Protein AF-A0A5E4KPT5-F1 (afdb_monomer_lite)

Secondary structure (DSSP, 8-state):
-------TT-HHHHHHHHHHHHHHHHTT-SEEE--STTHHHHHHHHHH--TT-HHHHHHHHHHHHHHHHHHHHSTT-EEEEEGGGG-SSSPPP--SEEEE---HHHHHHT---HHHHHHHHHHHTTT-TT--EEEE----SSSSSHHHHHHHSS-HHHHHHHHHHHHHHHHHTT-EEE---EEEE--TT-SS-BTTTBSEEETTSTTT--HHHHHHHHHHHHT--

pLDDT: mean 92.08, std 9.19, range [48.72, 98.5]

Radius of gyration: 19.0 Å; chains: 1; bounding box: 53×40×45 Å

Foldseek 3Di:
DDDDDDQLLDPVVLVVVLVVLLVVVVVPQLEDEDEPQLVQLVVVCVVPVDCPDPSSVSSVVSSLVSLVSSCVSDPRRAYEYALVSLPRPDDDRPHQAYEDEAALVCLLVLHGPVVVVVVSLCSSCVPPVPHAYEYEFAADQALNGSLSSLQQVDFLVSNLSSVVSVLVSCVVVVYHYDYCAKFGQNHPPGCRAFCRDHRMDHCVGPSHVNVVSVVVSVCVVVVPD

Sequence (225 aa):
MKAYFPDITNESFQAFLLALAEKQIDSGADGIWVDGLFSQAANVYAMTNDLNNSAVNASYSAASKLIDNIHNYQQGVYVGTWSIGTRIPYSLPDFDFVTMSPSETEVLNQTFDEAAWDTAISQARRNRDDMPIIAFIDWADTIETPLGAFSQNMSKENQSKFLMTADAFFQEKGVIFSYPMHGGYLGANASILSFGAYPYYDALAPESDTYGTIRQLSVDKAGYK

Structure (mmCIF, N/CA/C/O backbone):
data_AF-A0A5E4KPT5-F1
#
_entry.id   AF-A0A5E4KPT5-F1
#
loop_
_atom_site.group_PDB
_atom_site.id
_atom_site.type_symbol
_atom_site.label_atom_id
_atom_site.label_alt_id
_atom_site.label_comp_id
_atom_site.label_asym_id
_atom_site.label_entity_id
_atom_site.label_seq_id
_atom_site.pdbx_PDB_ins_code
_atom_site.Cartn_x
_atom_site.Cartn_y
_atom_site.Cartn_z
_atom_site.occupancy
_atom_site.B_iso_or_equiv
_atom_site.auth_seq_id
_atom_site.auth_comp_id
_atom_site.auth_asym_id
_atom_site.auth_atom_id
_atom_site.pdbx_PDB_model_num
ATOM 1 N N . MET A 1 1 ? 20.246 3.884 11.758 1.00 50.75 1 MET A N 1
ATOM 2 C CA . MET A 1 1 ? 20.228 2.544 11.131 1.00 50.75 1 MET A CA 1
ATOM 3 C C . MET A 1 1 ? 20.886 2.663 9.761 1.00 50.75 1 MET A C 1
ATOM 5 O O . MET A 1 1 ? 20.688 3.691 9.127 1.00 50.75 1 MET A O 1
ATOM 9 N N . LYS A 1 2 ? 21.718 1.706 9.330 1.00 63.03 2 LYS A N 1
ATOM 10 C CA . LYS A 1 2 ? 22.209 1.657 7.942 1.00 63.03 2 LYS A CA 1
ATOM 11 C C . LYS A 1 2 ? 21.328 0.660 7.198 1.00 63.03 2 LYS A C 1
ATOM 13 O O . LYS A 1 2 ? 21.332 -0.508 7.568 1.00 63.03 2 LYS A O 1
ATOM 18 N N . ALA A 1 3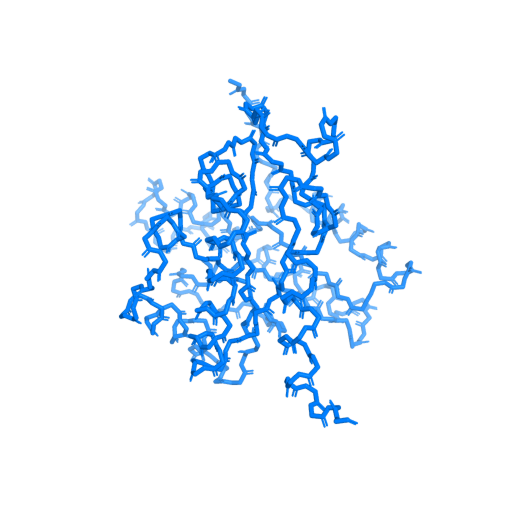 ? 20.564 1.129 6.220 1.00 62.91 3 ALA A N 1
ATOM 19 C CA . ALA A 1 3 ? 19.812 0.271 5.316 1.00 62.91 3 ALA A CA 1
ATOM 20 C C . ALA A 1 3 ? 20.612 0.104 4.019 1.00 62.91 3 ALA A C 1
ATOM 22 O O . ALA A 1 3 ? 21.243 1.053 3.552 1.00 62.91 3 ALA A O 1
ATOM 23 N N . TYR A 1 4 ? 20.608 -1.104 3.467 1.00 75.12 4 TYR A N 1
ATOM 24 C CA . TYR A 1 4 ? 21.179 -1.392 2.157 1.00 75.12 4 TYR A CA 1
ATOM 25 C C . TYR A 1 4 ? 20.027 -1.534 1.182 1.00 75.12 4 TYR A C 1
ATOM 27 O O . TYR A 1 4 ? 19.129 -2.339 1.425 1.00 75.12 4 TYR A O 1
ATOM 35 N N . PHE A 1 5 ? 20.051 -0.754 0.105 1.00 78.75 5 PHE A N 1
ATOM 36 C CA . PHE A 1 5 ? 19.050 -0.863 -0.939 1.00 78.75 5 PHE A CA 1
ATOM 37 C C . PHE A 1 5 ? 19.642 -1.675 -2.098 1.00 78.75 5 PHE A C 1
ATOM 39 O O . PHE A 1 5 ? 20.594 -1.204 -2.723 1.00 78.75 5 PHE A O 1
ATOM 46 N N . PRO A 1 6 ? 19.201 -2.930 -2.303 1.00 86.38 6 PRO A N 1
ATOM 47 C CA . PRO A 1 6 ? 19.812 -3.829 -3.277 1.00 86.38 6 PRO A CA 1
ATOM 48 C C . PRO A 1 6 ? 19.623 -3.298 -4.697 1.00 86.38 6 PRO A C 1
ATOM 50 O O . PRO A 1 6 ? 18.533 -2.873 -5.055 1.00 86.38 6 PRO A O 1
ATOM 53 N N . ASP A 1 7 ? 20.683 -3.332 -5.500 1.00 90.62 7 ASP A N 1
ATOM 54 C CA . ASP A 1 7 ? 20.707 -2.783 -6.857 1.00 90.62 7 ASP A CA 1
ATOM 55 C C . ASP A 1 7 ? 19.788 -3.577 -7.798 1.00 90.62 7 ASP A C 1
ATOM 57 O O . ASP A 1 7 ? 20.064 -4.738 -8.109 1.00 90.62 7 ASP A O 1
ATOM 61 N N . ILE A 1 8 ? 18.707 -2.951 -8.275 1.00 92.69 8 ILE A N 1
ATOM 62 C CA . ILE A 1 8 ? 17.756 -3.598 -9.190 1.00 92.69 8 ILE A CA 1
ATOM 63 C C . ILE A 1 8 ? 18.389 -3.944 -10.541 1.00 92.69 8 ILE A C 1
ATOM 65 O O . ILE A 1 8 ? 17.905 -4.833 -11.232 1.00 92.69 8 ILE A O 1
ATOM 69 N N . THR A 1 9 ? 19.497 -3.307 -10.924 1.00 94.38 9 THR A N 1
ATOM 70 C CA . THR A 1 9 ? 20.211 -3.626 -12.168 1.00 94.38 9 THR A CA 1
ATOM 71 C C . THR A 1 9 ? 21.044 -4.908 -12.062 1.00 94.38 9 THR A C 1
ATOM 73 O O . THR A 1 9 ? 21.465 -5.453 -13.082 1.00 94.38 9 THR A O 1
ATOM 76 N N . ASN A 1 10 ? 21.231 -5.448 -10.852 1.00 95.75 10 ASN A N 1
ATOM 77 C CA . ASN A 1 10 ? 21.917 -6.713 -10.635 1.00 95.75 10 ASN A CA 1
ATOM 78 C C . ASN A 1 10 ? 21.037 -7.910 -11.040 1.00 95.75 10 ASN A C 1
ATOM 80 O O . ASN A 1 10 ? 19.988 -8.159 -10.446 1.00 95.75 10 ASN A O 1
ATOM 84 N N . GLU A 1 11 ? 21.495 -8.700 -12.012 1.00 95.69 11 GLU A N 1
ATOM 85 C CA . GLU A 1 11 ? 20.727 -9.834 -12.545 1.00 95.69 11 GLU A CA 1
ATOM 86 C C . GLU A 1 11 ? 20.451 -10.932 -11.508 1.00 95.69 11 GLU A C 1
ATOM 88 O O . GLU A 1 11 ? 19.368 -11.513 -11.512 1.00 95.69 11 GLU A O 1
ATOM 93 N N . SER A 1 12 ? 21.378 -11.194 -10.580 1.00 96.19 12 SER A N 1
ATOM 94 C CA . SER A 1 12 ? 21.158 -12.180 -9.513 1.00 96.19 12 SER A CA 1
ATOM 95 C C . SER A 1 12 ? 20.065 -11.728 -8.547 1.00 96.19 12 SER A C 1
ATOM 97 O O . SER A 1 12 ? 19.290 -12.552 -8.064 1.00 96.19 12 SER A O 1
ATOM 99 N N . PHE A 1 13 ? 19.979 -10.424 -8.276 1.00 94.56 13 PHE A N 1
ATOM 100 C CA . PHE A 1 13 ? 18.907 -9.871 -7.455 1.00 94.56 13 PHE A CA 1
ATOM 101 C C . PHE A 1 13 ? 17.558 -9.895 -8.189 1.00 94.56 13 PHE A C 1
ATOM 103 O O . PHE A 1 13 ? 16.563 -10.303 -7.595 1.00 94.56 13 PHE A O 1
ATOM 110 N N . GLN A 1 14 ? 17.526 -9.566 -9.487 1.00 95.31 14 GLN A N 1
ATOM 111 C CA . GLN A 1 14 ? 16.321 -9.724 -10.315 1.00 95.31 14 GLN A CA 1
ATOM 112 C C . GLN A 1 14 ? 15.828 -11.177 -10.323 1.00 95.31 14 GLN A C 1
ATOM 114 O O . GLN A 1 14 ? 14.643 -11.420 -10.116 1.00 95.31 14 GLN A O 1
ATOM 119 N N . ALA A 1 15 ? 16.733 -12.143 -10.514 1.00 96.75 15 ALA A N 1
ATOM 120 C CA . ALA A 1 15 ? 16.399 -13.566 -10.503 1.00 96.75 15 ALA A CA 1
ATOM 121 C C . ALA A 1 15 ? 15.865 -14.022 -9.138 1.00 96.75 15 ALA A C 1
ATOM 123 O O . ALA A 1 15 ? 14.928 -14.813 -9.075 1.00 96.75 15 ALA A O 1
ATOM 124 N N . PHE A 1 16 ? 16.423 -13.499 -8.044 1.00 96.0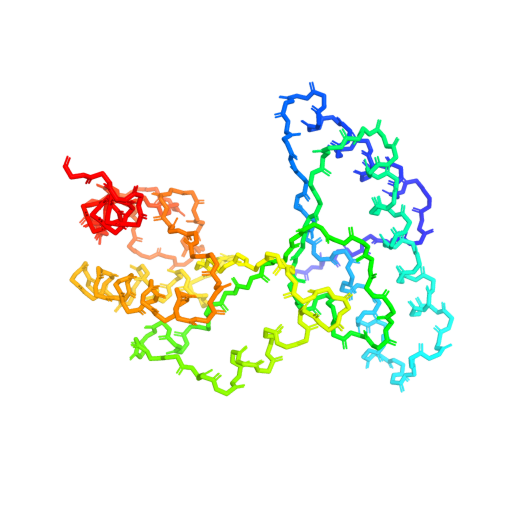6 16 PHE A N 1
ATOM 125 C CA . PHE A 1 16 ? 15.918 -13.766 -6.700 1.00 96.06 16 PHE A CA 1
ATOM 126 C C . PHE A 1 16 ? 14.494 -13.229 -6.499 1.00 96.06 16 PHE A C 1
ATOM 128 O O . PHE A 1 16 ? 13.635 -13.970 -6.027 1.00 96.06 16 PHE A O 1
ATOM 135 N N . LEU A 1 17 ? 14.224 -11.975 -6.880 1.00 95.44 17 LEU A N 1
ATOM 136 C CA . LEU A 1 17 ? 12.879 -11.399 -6.784 1.00 95.44 17 LEU A CA 1
ATOM 137 C C . LEU A 1 17 ? 11.869 -12.160 -7.647 1.00 95.44 17 LEU A C 1
ATOM 139 O O . LEU A 1 17 ? 10.763 -12.435 -7.184 1.00 95.44 17 LEU A O 1
ATOM 143 N N . LEU A 1 18 ? 12.261 -12.541 -8.867 1.00 97.00 18 LEU A N 1
ATOM 144 C CA . LEU A 1 18 ? 11.420 -13.343 -9.746 1.00 97.00 18 LEU A CA 1
ATOM 145 C C . LEU A 1 18 ? 11.099 -14.696 -9.102 1.00 97.00 18 LEU A C 1
ATOM 147 O O . LEU A 1 18 ? 9.929 -15.023 -8.969 1.00 97.00 18 LEU A O 1
ATOM 151 N N . ALA A 1 19 ? 12.094 -15.421 -8.587 1.00 98.12 19 ALA A N 1
ATOM 152 C CA . ALA A 1 19 ? 11.871 -16.707 -7.924 1.00 98.12 19 ALA A CA 1
ATOM 153 C C . ALA A 1 19 ? 10.931 -16.606 -6.704 1.00 98.12 19 ALA A C 1
ATOM 155 O O . ALA A 1 19 ? 10.170 -17.532 -6.424 1.00 98.12 19 ALA A O 1
ATOM 156 N N . LEU A 1 20 ? 10.951 -15.485 -5.970 1.00 97.12 20 LEU A N 1
ATOM 157 C CA . LEU A 1 20 ? 9.987 -15.233 -4.892 1.00 97.12 20 LEU A CA 1
ATOM 158 C C . LEU A 1 20 ? 8.565 -15.012 -5.420 1.00 97.12 20 LEU A C 1
ATOM 160 O O . LEU A 1 20 ? 7.612 -15.479 -4.796 1.00 97.12 20 LEU A O 1
ATOM 164 N N . ALA A 1 21 ? 8.407 -14.293 -6.532 1.00 97.31 21 ALA A N 1
ATOM 165 C CA . ALA A 1 21 ? 7.111 -14.102 -7.177 1.00 97.31 21 ALA A CA 1
ATOM 166 C C . ALA A 1 21 ? 6.575 -15.430 -7.735 1.00 97.31 21 ALA A C 1
ATOM 168 O O . ALA A 1 21 ? 5.465 -15.826 -7.391 1.00 97.31 21 ALA A O 1
ATOM 169 N N . GLU A 1 22 ? 7.398 -16.170 -8.482 1.00 97.94 22 GLU A N 1
ATOM 170 C CA . GLU A 1 22 ? 7.094 -17.512 -8.995 1.00 97.94 22 GLU A CA 1
ATOM 171 C C . GLU A 1 22 ? 6.645 -18.440 -7.866 1.00 97.94 22 GLU A C 1
ATOM 173 O O . GLU A 1 22 ? 5.597 -19.075 -7.954 1.00 97.94 22 GLU A O 1
ATOM 178 N N . LYS A 1 23 ? 7.369 -18.450 -6.738 1.00 98.31 23 LYS A N 1
ATOM 179 C CA . LYS A 1 23 ? 7.007 -19.309 -5.609 1.00 98.31 23 LYS A CA 1
ATOM 180 C C . LYS A 1 23 ? 5.654 -18.949 -4.989 1.00 98.31 23 LYS A C 1
ATOM 182 O O . LYS A 1 23 ? 4.951 -19.846 -4.514 1.00 98.31 23 LYS A O 1
ATOM 187 N N . GLN A 1 24 ? 5.297 -17.667 -4.949 1.00 98.06 24 GLN A N 1
ATOM 188 C CA . GLN A 1 24 ? 3.988 -17.218 -4.468 1.00 98.06 24 GLN A CA 1
ATOM 189 C C . GLN A 1 24 ? 2.879 -17.646 -5.436 1.00 98.06 24 GLN A C 1
ATOM 191 O O . GLN A 1 24 ? 1.871 -18.188 -4.984 1.00 98.06 24 GLN A O 1
ATOM 196 N N . ILE A 1 25 ? 3.106 -17.502 -6.744 1.00 97.81 25 ILE A N 1
ATOM 197 C CA . ILE A 1 25 ? 2.190 -17.947 -7.808 1.00 97.81 25 ILE A CA 1
ATOM 198 C C . ILE A 1 25 ? 1.969 -19.462 -7.727 1.00 97.81 25 ILE A C 1
ATOM 200 O O . ILE A 1 25 ? 0.831 -19.912 -7.617 1.00 97.81 25 ILE A O 1
ATOM 204 N N . ASP A 1 26 ? 3.045 -20.248 -7.646 1.00 98.00 26 ASP A N 1
ATOM 205 C CA . ASP A 1 26 ? 3.006 -21.707 -7.455 1.00 98.00 26 ASP A CA 1
ATOM 206 C C . ASP A 1 26 ? 2.245 -22.130 -6.191 1.00 98.00 26 ASP A C 1
ATOM 208 O O . ASP A 1 26 ? 1.754 -23.256 -6.084 1.00 98.00 26 ASP A O 1
ATOM 212 N N . SER A 1 27 ? 2.184 -21.242 -5.197 1.00 97.88 27 SER A N 1
ATOM 213 C CA . SER A 1 27 ? 1.473 -21.470 -3.938 1.00 97.88 27 SER A CA 1
ATOM 214 C C . SER A 1 27 ? 0.017 -20.989 -3.978 1.00 97.88 27 SER A C 1
ATOM 216 O O . SER A 1 27 ? -0.665 -21.066 -2.957 1.00 97.88 27 SER A O 1
ATOM 218 N N . GLY A 1 28 ? -0.470 -20.537 -5.137 1.00 96.75 28 GLY A N 1
ATOM 219 C CA . GLY A 1 28 ? -1.858 -20.138 -5.365 1.00 96.75 28 GLY A CA 1
ATOM 220 C C . GLY A 1 28 ? -2.123 -18.635 -5.277 1.00 96.75 28 GLY A C 1
ATOM 221 O O . GLY A 1 28 ? -3.274 -18.254 -5.097 1.00 96.75 28 GLY A O 1
ATOM 222 N N . ALA A 1 29 ? -1.100 -17.779 -5.359 1.00 97.00 29 ALA A N 1
ATOM 223 C CA . ALA A 1 29 ? -1.323 -16.338 -5.446 1.00 97.00 29 ALA A CA 1
ATOM 224 C C . ALA A 1 29 ? -1.868 -15.951 -6.833 1.00 97.00 29 ALA A C 1
ATOM 226 O O . ALA A 1 29 ? -1.209 -16.174 -7.846 1.00 97.00 29 ALA A O 1
ATOM 227 N N . ASP A 1 30 ? -3.037 -15.308 -6.864 1.00 96.38 30 ASP A N 1
ATOM 228 C CA . ASP A 1 30 ? -3.626 -14.747 -8.091 1.00 96.38 30 ASP A CA 1
ATOM 229 C C . ASP A 1 30 ? -2.987 -13.413 -8.501 1.00 96.38 30 ASP A C 1
ATOM 231 O O . ASP A 1 30 ? -3.180 -12.929 -9.616 1.00 96.38 30 ASP A O 1
ATOM 235 N N . GLY A 1 31 ? -2.223 -12.795 -7.600 1.00 95.94 31 GLY A N 1
ATOM 236 C CA . GLY A 1 31 ? -1.523 -11.561 -7.896 1.00 95.94 31 GLY A CA 1
ATOM 237 C C . GLY A 1 31 ? -0.302 -11.322 -7.026 1.00 95.94 31 GLY A C 1
ATOM 238 O O . GLY A 1 31 ? -0.191 -11.825 -5.908 1.00 95.94 31 GLY A O 1
ATOM 239 N N . ILE A 1 32 ? 0.615 -10.527 -7.565 1.00 97.00 32 ILE A N 1
ATOM 240 C CA . ILE A 1 32 ? 1.867 -10.120 -6.944 1.00 97.00 32 ILE A CA 1
ATOM 241 C C . ILE A 1 32 ? 1.846 -8.605 -6.775 1.00 97.00 32 ILE A C 1
ATOM 243 O O . ILE A 1 32 ? 1.777 -7.847 -7.742 1.00 97.00 32 ILE A O 1
ATOM 247 N N . TRP A 1 33 ? 1.927 -8.154 -5.529 1.00 94.38 33 TRP A N 1
ATOM 248 C CA . TRP A 1 33 ? 2.090 -6.741 -5.217 1.00 94.38 33 TRP A CA 1
ATOM 249 C C . TRP A 1 33 ? 3.559 -6.453 -4.916 1.00 94.38 33 TRP A C 1
ATOM 251 O O . TRP A 1 33 ? 4.146 -7.065 -4.022 1.00 94.38 33 TRP A O 1
ATOM 261 N N . VAL A 1 34 ? 4.167 -5.550 -5.685 1.00 9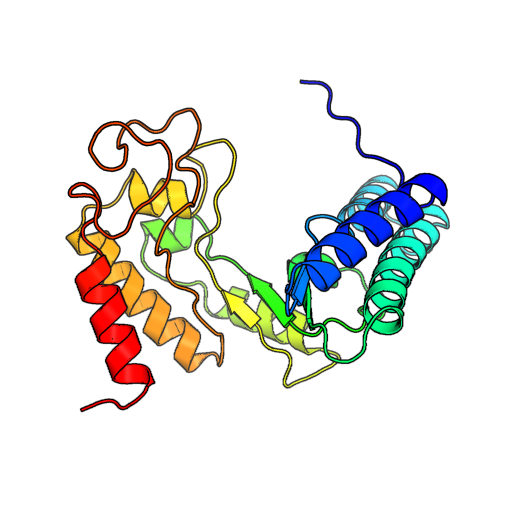1.25 34 VAL A N 1
ATOM 262 C CA . VAL A 1 34 ? 5.595 -5.244 -5.585 1.00 91.25 34 VAL A CA 1
ATOM 263 C C . VAL A 1 34 ? 5.797 -3.873 -4.956 1.00 91.25 34 VAL A C 1
ATOM 265 O O . VAL A 1 34 ? 5.489 -2.841 -5.559 1.00 91.25 34 VAL A O 1
ATOM 268 N N . ASP A 1 35 ? 6.371 -3.865 -3.757 1.00 88.38 35 ASP A N 1
ATOM 269 C CA . ASP A 1 35 ? 6.720 -2.638 -3.049 1.00 88.38 35 ASP A CA 1
ATOM 270 C C . ASP A 1 35 ? 8.051 -2.050 -3.529 1.00 88.38 35 ASP A C 1
ATOM 272 O O . ASP A 1 35 ? 9.006 -2.772 -3.819 1.00 88.38 35 ASP A O 1
ATOM 276 N N . GLY A 1 36 ? 8.130 -0.721 -3.574 1.00 85.06 36 GLY A N 1
ATOM 277 C CA . GLY A 1 36 ? 9.386 0.021 -3.681 1.00 85.06 36 GLY A CA 1
ATOM 278 C C . GLY A 1 36 ? 10.236 -0.211 -4.936 1.00 85.06 36 GLY A C 1
ATOM 279 O O . GLY A 1 36 ? 11.276 0.438 -5.059 1.00 85.06 36 GLY A O 1
ATOM 280 N N . LEU A 1 37 ? 9.832 -1.062 -5.885 1.00 85.00 37 LEU A N 1
ATOM 281 C CA . LEU A 1 37 ? 10.671 -1.481 -7.018 1.00 85.00 37 LEU A CA 1
ATOM 282 C C . LEU A 1 37 ? 11.183 -0.294 -7.850 1.00 85.00 37 LEU A C 1
ATOM 284 O O . LEU A 1 37 ? 12.354 -0.228 -8.219 1.00 85.00 37 LEU A O 1
ATOM 288 N N . PHE A 1 38 ? 10.316 0.694 -8.071 1.00 86.31 38 PHE A N 1
ATOM 289 C CA . PHE A 1 38 ? 10.611 1.894 -8.860 1.00 86.31 38 PHE A CA 1
ATOM 290 C C . PHE A 1 38 ? 11.267 3.018 -8.051 1.00 86.31 38 PHE A C 1
ATOM 292 O O . PHE A 1 38 ? 11.722 4.010 -8.626 1.00 86.31 38 PHE A O 1
ATOM 299 N N . SER A 1 39 ? 11.376 2.872 -6.727 1.00 84.94 39 SER A N 1
ATOM 300 C CA . SER A 1 39 ? 11.976 3.909 -5.881 1.00 84.94 39 SER A CA 1
ATOM 301 C C . SER A 1 39 ? 13.471 4.099 -6.159 1.00 84.94 39 SER A C 1
ATOM 303 O O . SER A 1 39 ? 13.980 5.197 -5.964 1.00 84.94 39 SER A O 1
ATOM 305 N N . GLN A 1 40 ? 14.177 3.095 -6.699 1.00 87.00 40 GLN A N 1
ATOM 306 C CA . GLN A 1 40 ? 15.576 3.253 -7.124 1.00 87.00 40 GLN A CA 1
ATOM 307 C C . GLN A 1 40 ? 15.716 4.280 -8.243 1.00 87.00 40 GLN A C 1
ATOM 309 O O . GLN A 1 40 ? 16.503 5.214 -8.116 1.00 87.00 40 GLN A O 1
ATOM 314 N N . ALA A 1 41 ? 14.904 4.165 -9.297 1.00 88.19 41 ALA A N 1
ATOM 315 C CA . ALA A 1 41 ? 14.903 5.134 -10.389 1.00 88.19 41 ALA A CA 1
ATOM 316 C C . ALA A 1 41 ? 14.553 6.544 -9.882 1.00 88.19 41 ALA A C 1
ATOM 318 O O . ALA A 1 41 ? 15.216 7.512 -10.254 1.00 88.19 41 ALA A O 1
ATOM 319 N N . ALA A 1 42 ? 13.570 6.653 -8.979 1.00 85.25 42 ALA A N 1
ATOM 320 C CA . ALA A 1 42 ? 13.186 7.924 -8.366 1.00 85.25 42 ALA A CA 1
ATOM 321 C C . ALA A 1 42 ? 14.315 8.532 -7.515 1.00 85.25 42 ALA A C 1
ATOM 323 O O . ALA A 1 42 ? 14.604 9.721 -7.635 1.00 85.25 42 ALA A O 1
ATOM 324 N N . ASN A 1 43 ? 14.987 7.722 -6.695 1.00 86.25 43 ASN A N 1
ATOM 325 C CA . ASN A 1 43 ? 16.088 8.161 -5.841 1.00 86.25 43 ASN A CA 1
ATOM 326 C C . ASN A 1 43 ? 17.292 8.616 -6.668 1.00 86.25 43 ASN A C 1
ATOM 328 O O . ASN A 1 43 ? 17.864 9.666 -6.385 1.00 86.25 43 ASN A O 1
ATOM 332 N N . VAL A 1 44 ? 17.667 7.862 -7.707 1.00 87.94 44 VAL A N 1
ATOM 333 C CA . VAL A 1 44 ? 18.749 8.264 -8.617 1.00 87.94 44 VAL A CA 1
ATOM 334 C C . VAL A 1 44 ? 18.385 9.572 -9.316 1.00 87.94 44 VAL A C 1
ATOM 336 O O . VAL A 1 44 ? 19.206 10.483 -9.338 1.00 87.94 44 VAL A O 1
ATOM 339 N N . TYR A 1 45 ? 17.149 9.712 -9.807 1.00 88.19 45 TYR A N 1
ATOM 340 C CA . TYR A 1 45 ? 16.686 10.960 -10.412 1.00 88.19 45 TYR A CA 1
ATOM 341 C C . TYR A 1 45 ? 16.765 12.137 -9.433 1.00 88.19 45 TYR A C 1
ATOM 343 O O . TYR A 1 45 ? 17.264 13.197 -9.797 1.00 88.19 45 TYR A O 1
ATOM 351 N N . ALA A 1 46 ? 16.345 11.958 -8.180 1.00 86.88 46 ALA A N 1
ATOM 352 C CA . ALA A 1 46 ? 16.439 13.004 -7.164 1.00 86.88 46 ALA A CA 1
ATOM 353 C C . ALA A 1 46 ? 17.893 13.440 -6.892 1.00 86.88 46 ALA A C 1
ATOM 355 O O . ALA A 1 46 ? 18.136 14.603 -6.575 1.00 86.88 46 ALA A O 1
ATOM 356 N N . MET A 1 47 ? 18.863 12.531 -7.038 1.00 89.50 47 MET A N 1
ATOM 357 C CA . MET A 1 47 ? 20.290 12.837 -6.884 1.00 89.50 47 MET A CA 1
ATOM 358 C C . MET A 1 47 ? 20.893 13.526 -8.112 1.00 89.50 47 MET A C 1
ATOM 360 O O . MET A 1 47 ? 21.762 14.383 -7.966 1.00 89.50 47 MET A O 1
ATOM 364 N N . THR A 1 48 ? 20.478 13.135 -9.318 1.00 90.94 48 THR A N 1
ATOM 365 C CA . THR A 1 48 ? 21.066 13.633 -10.572 1.00 90.94 48 THR A CA 1
ATOM 366 C C . THR A 1 48 ? 20.349 14.864 -11.113 1.00 90.94 48 THR A C 1
ATOM 368 O O . THR A 1 48 ? 20.945 15.629 -11.869 1.00 90.94 48 THR A O 1
ATOM 371 N N . ASN A 1 49 ? 19.074 15.039 -10.754 1.00 89.44 49 ASN A N 1
ATOM 372 C CA . ASN A 1 49 ? 18.121 15.956 -11.379 1.00 89.44 49 ASN A CA 1
ATOM 373 C C . ASN A 1 49 ? 18.102 15.845 -12.918 1.00 89.44 49 ASN A C 1
ATOM 375 O O . ASN A 1 49 ? 17.848 16.814 -13.631 1.00 89.44 49 ASN A O 1
ATOM 379 N N . ASP A 1 50 ? 18.404 14.652 -13.430 1.00 88.81 50 ASP A N 1
ATOM 380 C CA . ASP A 1 50 ? 18.461 14.350 -14.854 1.00 88.81 50 ASP A CA 1
ATOM 381 C C . ASP A 1 50 ? 17.734 13.036 -15.100 1.00 88.81 50 ASP A C 1
ATOM 383 O O . ASP A 1 50 ? 18.202 11.963 -14.710 1.00 88.81 50 ASP A O 1
ATOM 387 N N . LEU A 1 51 ? 16.575 13.138 -15.746 1.00 85.12 51 LEU A N 1
ATOM 388 C CA . LEU A 1 51 ? 15.789 11.979 -16.142 1.00 85.12 51 LEU A CA 1
ATOM 389 C C . LEU A 1 51 ? 16.579 11.117 -17.124 1.00 85.12 51 LEU A C 1
ATOM 391 O O . LEU A 1 51 ? 16.628 9.909 -16.950 1.00 85.12 51 LEU A O 1
ATOM 395 N N . ASN A 1 52 ? 17.299 11.720 -18.072 1.00 87.38 52 ASN A N 1
ATOM 396 C CA . ASN A 1 52 ? 18.024 10.988 -19.111 1.00 87.38 52 ASN A CA 1
ATOM 397 C C . ASN A 1 52 ? 19.300 10.306 -18.603 1.00 87.38 52 ASN A C 1
ATOM 399 O O . ASN A 1 52 ? 20.014 9.668 -19.382 1.00 87.38 52 ASN A O 1
ATOM 403 N N . ASN A 1 53 ? 19.594 10.420 -17.308 1.00 90.69 53 ASN A N 1
ATOM 404 C CA . ASN A 1 53 ? 20.727 9.761 -16.698 1.00 90.69 53 ASN A CA 1
ATOM 405 C C . ASN A 1 53 ? 20.648 8.240 -16.916 1.00 90.69 53 ASN A C 1
ATOM 407 O O . ASN A 1 53 ? 19.620 7.598 -16.683 1.00 90.69 53 ASN A O 1
ATOM 411 N N . SER A 1 54 ? 21.763 7.643 -17.338 1.00 92.56 54 SER A N 1
ATOM 412 C CA . SER A 1 54 ? 21.827 6.215 -17.661 1.00 92.56 54 SER A CA 1
ATOM 413 C C . SER A 1 54 ? 21.437 5.313 -16.488 1.00 92.56 54 SER A C 1
ATOM 415 O O . SER A 1 54 ? 20.830 4.271 -16.718 1.00 92.56 54 SER A O 1
ATOM 417 N N . ALA A 1 55 ? 21.717 5.709 -15.243 1.00 91.88 55 ALA A N 1
ATOM 418 C CA . ALA A 1 55 ? 21.357 4.932 -14.061 1.00 91.88 55 ALA A CA 1
ATOM 419 C C . ALA A 1 55 ? 19.854 5.001 -13.741 1.00 91.88 55 ALA A C 1
ATOM 421 O O . ALA A 1 55 ? 19.285 4.001 -13.297 1.00 91.88 55 ALA A O 1
ATOM 422 N N . VAL A 1 56 ? 19.191 6.131 -14.021 1.00 89.75 56 VAL A N 1
ATOM 423 C CA . VAL A 1 56 ? 17.723 6.245 -13.924 1.00 89.75 56 VAL A CA 1
ATOM 424 C C . VAL A 1 56 ? 17.079 5.290 -14.927 1.00 89.75 56 VAL A C 1
ATOM 426 O O . VAL A 1 56 ? 16.264 4.450 -14.545 1.00 89.75 56 VAL A O 1
ATOM 429 N N . ASN A 1 57 ? 17.516 5.361 -16.189 1.00 89.50 57 ASN A N 1
ATOM 430 C CA . ASN A 1 57 ? 17.020 4.510 -17.270 1.00 89.50 57 ASN A CA 1
ATOM 431 C C . ASN A 1 57 ? 17.262 3.020 -17.004 1.00 89.50 57 ASN A C 1
ATOM 433 O O . ASN A 1 57 ? 16.355 2.207 -17.188 1.00 89.50 57 ASN A O 1
ATOM 437 N N . ALA A 1 58 ? 18.461 2.652 -16.546 1.00 92.44 58 ALA A N 1
ATOM 438 C CA . ALA A 1 58 ? 18.806 1.268 -16.233 1.00 92.44 58 ALA A CA 1
ATOM 439 C C . ALA A 1 58 ? 17.962 0.719 -15.075 1.00 92.44 58 ALA A C 1
ATOM 441 O O . ALA A 1 58 ? 17.415 -0.376 -15.192 1.00 92.44 58 ALA A O 1
ATOM 442 N N . SER A 1 59 ? 17.796 1.494 -13.996 1.00 91.50 59 SER A N 1
ATOM 443 C CA . SER A 1 59 ? 16.983 1.087 -12.841 1.00 91.50 59 SER A CA 1
ATOM 444 C C . SER A 1 59 ? 15.517 0.902 -13.227 1.00 91.50 59 SER A C 1
ATOM 446 O O . SER A 1 59 ? 14.897 -0.094 -12.864 1.00 91.50 59 SER A O 1
ATOM 448 N N . TYR A 1 60 ? 14.972 1.837 -14.010 1.00 90.00 60 TYR A N 1
ATOM 449 C CA . TYR A 1 60 ? 13.595 1.767 -14.487 1.00 90.00 60 TYR A CA 1
ATOM 450 C C . TYR A 1 60 ? 13.364 0.576 -15.424 1.00 90.00 60 TYR A C 1
ATOM 452 O O . TYR A 1 60 ? 12.384 -0.153 -15.280 1.00 90.00 60 TYR A O 1
ATOM 460 N N . SER A 1 61 ? 14.287 0.349 -16.363 1.00 90.81 61 SER A N 1
ATOM 461 C CA . SER A 1 61 ? 14.203 -0.762 -17.317 1.00 90.81 61 SER A CA 1
ATOM 462 C C . SER A 1 61 ? 14.313 -2.113 -16.614 1.00 90.81 61 SER A C 1
ATOM 464 O O . SER A 1 61 ? 13.575 -3.035 -16.941 1.00 90.81 61 SER A O 1
ATOM 466 N N . ALA A 1 62 ? 15.196 -2.229 -15.619 1.00 93.12 62 ALA A N 1
ATOM 467 C CA . ALA A 1 62 ? 15.340 -3.441 -14.820 1.00 93.12 62 ALA A CA 1
ATOM 468 C C . ALA A 1 62 ? 14.083 -3.738 -13.987 1.00 93.12 62 ALA A C 1
ATOM 470 O O . ALA A 1 62 ? 13.625 -4.879 -13.954 1.00 93.12 62 ALA A O 1
ATOM 471 N N . ALA A 1 63 ? 13.492 -2.710 -13.370 1.00 91.38 63 ALA A N 1
ATOM 472 C CA . ALA A 1 63 ? 12.224 -2.832 -12.661 1.00 91.38 63 ALA A CA 1
ATOM 473 C C . ALA A 1 63 ? 11.083 -3.255 -13.604 1.00 91.38 63 ALA A C 1
ATOM 475 O O . ALA A 1 63 ? 10.349 -4.186 -13.294 1.00 91.38 63 ALA A O 1
ATOM 476 N N . SER A 1 64 ? 10.979 -2.630 -14.780 1.00 91.50 64 SER A N 1
ATOM 477 C CA . SER A 1 64 ? 9.952 -2.955 -15.784 1.00 91.50 64 SER A CA 1
ATOM 478 C C . SER A 1 64 ? 10.098 -4.387 -16.306 1.00 91.50 64 SER A C 1
ATOM 480 O O . SER A 1 64 ? 9.129 -5.136 -16.319 1.00 91.50 64 SER A O 1
ATOM 482 N N . LYS A 1 65 ? 11.331 -4.815 -16.612 1.00 93.69 65 LYS A N 1
ATOM 483 C CA . LYS A 1 65 ? 11.641 -6.190 -17.029 1.00 93.69 65 LYS A CA 1
ATOM 484 C C . LYS A 1 65 ? 11.198 -7.228 -15.994 1.00 93.69 65 LYS A C 1
ATOM 486 O O . LYS A 1 65 ? 10.797 -8.325 -16.370 1.00 93.69 65 LYS A O 1
ATOM 491 N N . LEU A 1 66 ? 11.290 -6.921 -14.696 1.00 93.88 66 LEU A N 1
ATOM 492 C CA . LEU A 1 66 ? 10.805 -7.830 -13.656 1.00 93.88 66 LEU A CA 1
ATOM 493 C C . LEU A 1 66 ? 9.283 -8.010 -13.735 1.00 93.88 66 LEU A C 1
ATOM 495 O O . LEU A 1 66 ? 8.822 -9.138 -13.597 1.00 93.88 66 LEU A O 1
ATOM 499 N N . ILE A 1 67 ? 8.530 -6.934 -13.988 1.00 93.38 67 ILE A N 1
ATOM 500 C CA . ILE A 1 67 ? 7.072 -6.998 -14.180 1.00 93.38 67 ILE A CA 1
ATOM 501 C C . ILE A 1 67 ? 6.744 -7.887 -15.383 1.00 93.38 67 ILE A C 1
ATOM 503 O O . ILE A 1 67 ? 6.027 -8.872 -15.223 1.00 93.38 67 ILE A O 1
ATOM 507 N N . ASP A 1 68 ? 7.383 -7.634 -16.531 1.00 94.06 68 ASP A N 1
ATOM 508 C CA . ASP A 1 68 ? 7.196 -8.442 -17.744 1.00 94.06 68 ASP A CA 1
ATOM 509 C C . ASP A 1 68 ? 7.492 -9.930 -17.488 1.00 94.06 68 ASP A C 1
ATOM 511 O O . ASP A 1 68 ? 6.780 -10.819 -17.955 1.00 94.06 68 ASP A O 1
ATOM 515 N N . ASN A 1 69 ? 8.552 -10.232 -16.732 1.00 95.62 69 ASN A N 1
ATOM 516 C CA . ASN A 1 69 ? 8.919 -11.608 -16.403 1.00 95.62 69 ASN A CA 1
ATOM 517 C C . ASN A 1 69 ? 7.874 -12.308 -15.524 1.00 95.62 69 ASN A C 1
ATOM 519 O O . ASN A 1 69 ? 7.644 -13.500 -15.717 1.00 95.62 69 ASN A O 1
ATOM 523 N N . ILE A 1 70 ? 7.236 -11.592 -14.593 1.00 95.94 70 ILE A N 1
ATOM 524 C CA . ILE A 1 70 ? 6.167 -12.154 -13.756 1.00 95.94 70 ILE A CA 1
ATOM 525 C C . ILE A 1 70 ? 4.961 -12.529 -14.628 1.00 95.94 70 ILE A C 1
ATOM 527 O O . ILE A 1 70 ? 4.462 -13.648 -14.520 1.00 95.94 70 ILE A O 1
ATOM 531 N N . HIS A 1 71 ? 4.539 -11.655 -15.548 1.00 94.50 71 HIS A N 1
ATOM 532 C CA . HIS A 1 71 ? 3.452 -11.970 -16.487 1.00 94.50 71 HIS A CA 1
ATOM 533 C C . HIS A 1 71 ? 3.800 -13.113 -17.443 1.00 94.50 71 HIS A C 1
ATOM 535 O O . HIS A 1 71 ? 2.946 -13.937 -17.770 1.00 94.50 71 HIS A O 1
ATOM 541 N N . ASN A 1 72 ? 5.058 -13.184 -17.884 1.00 95.12 72 ASN A N 1
ATOM 542 C CA . ASN A 1 72 ? 5.532 -14.246 -18.770 1.00 95.12 72 ASN A CA 1
ATOM 543 C C . ASN A 1 72 ? 5.617 -15.611 -18.078 1.00 95.12 72 ASN A C 1
ATOM 545 O O . ASN A 1 72 ? 5.507 -16.634 -18.756 1.00 95.12 72 ASN A O 1
ATOM 549 N N . TYR A 1 73 ? 5.824 -15.641 -16.760 1.00 96.19 73 TYR A N 1
ATOM 550 C CA . TYR A 1 73 ? 5.882 -16.885 -16.000 1.00 96.19 73 TYR A CA 1
ATOM 551 C C . TYR A 1 73 ? 4.532 -17.614 -15.998 1.00 96.19 73 TYR A C 1
ATOM 553 O O . TYR A 1 73 ? 4.477 -1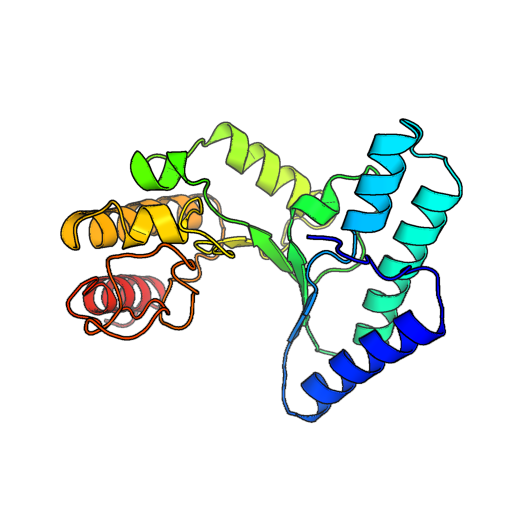8.810 -16.289 1.00 96.19 73 TYR A O 1
ATOM 561 N N . GLN A 1 74 ? 3.435 -16.897 -15.734 1.00 92.19 74 GLN A N 1
ATOM 562 C CA . GLN A 1 74 ? 2.086 -17.459 -15.778 1.00 92.19 74 GLN A CA 1
ATOM 563 C C . GLN A 1 74 ? 1.055 -16.410 -16.209 1.00 92.19 74 GLN A C 1
ATOM 565 O O . GLN A 1 74 ? 0.871 -15.385 -15.555 1.00 92.19 74 GLN A O 1
ATOM 570 N N . GLN A 1 75 ? 0.317 -16.711 -17.281 1.00 89.75 75 GLN A N 1
ATOM 571 C CA . GLN A 1 75 ? -0.781 -15.856 -17.733 1.00 89.75 75 GLN A CA 1
ATOM 572 C C . GLN A 1 75 ? -1.907 -15.792 -16.694 1.00 89.75 75 GLN A C 1
ATOM 574 O O . GLN A 1 75 ? -2.262 -16.801 -16.085 1.00 89.75 75 GLN A O 1
ATOM 579 N N . GLY A 1 76 ? -2.509 -14.610 -16.552 1.00 89.62 76 GLY A N 1
ATOM 580 C CA . GLY A 1 76 ? -3.638 -14.375 -15.650 1.00 89.62 76 GLY A CA 1
ATOM 581 C C . GLY A 1 76 ? -3.253 -14.009 -14.215 1.00 89.62 76 GLY A C 1
ATOM 582 O O . GLY A 1 76 ? -4.152 -13.807 -13.407 1.00 89.62 76 GLY A O 1
ATOM 583 N N . VAL A 1 77 ? -1.957 -13.901 -13.900 1.00 94.81 77 VAL A N 1
ATOM 584 C CA . VAL A 1 77 ? -1.484 -13.338 -12.627 1.00 94.81 77 VAL A CA 1
ATOM 585 C C . VAL A 1 77 ? -1.525 -11.814 -12.698 1.00 94.81 77 VAL A C 1
ATOM 587 O O . VAL A 1 77 ? -0.953 -11.228 -13.614 1.00 94.81 77 VAL A O 1
ATOM 590 N N . TYR A 1 78 ? -2.163 -11.178 -11.715 1.00 96.38 78 TYR A N 1
ATOM 591 C CA . TYR A 1 78 ? -2.229 -9.720 -11.609 1.00 96.38 78 TYR A CA 1
ATOM 592 C C . TYR A 1 78 ? -0.974 -9.146 -10.949 1.00 96.38 78 TYR A C 1
ATOM 594 O O . TYR A 1 78 ? -0.555 -9.621 -9.898 1.00 96.38 78 TYR A O 1
ATOM 602 N N . VAL A 1 79 ? -0.402 -8.072 -11.480 1.00 95.38 79 VAL A N 1
ATOM 603 C CA . VAL A 1 79 ? 0.762 -7.402 -10.891 1.00 95.38 79 VAL A CA 1
ATOM 604 C C . VAL A 1 79 ? 0.427 -5.961 -10.539 1.00 95.38 79 VAL A C 1
ATOM 606 O O . VAL A 1 79 ? -0.045 -5.199 -11.379 1.00 95.38 79 VAL A O 1
ATOM 609 N N . GLY A 1 80 ? 0.689 -5.560 -9.297 1.00 93.94 80 GLY A N 1
ATOM 610 C CA . GLY A 1 80 ? 0.406 -4.201 -8.839 1.00 93.94 80 GLY A CA 1
ATOM 611 C C . GLY A 1 80 ? 1.504 -3.589 -7.985 1.00 93.94 80 GLY A C 1
ATOM 612 O O . GLY A 1 80 ? 2.432 -4.262 -7.540 1.00 93.94 80 GLY A O 1
ATOM 613 N N . THR A 1 81 ? 1.410 -2.279 -7.770 1.00 92.31 81 THR A N 1
ATOM 614 C CA . THR A 1 81 ? 2.375 -1.504 -6.973 1.00 92.31 81 THR A CA 1
ATOM 615 C C . THR A 1 81 ? 1.747 -0.210 -6.452 1.00 92.31 81 THR A C 1
ATOM 617 O O . THR A 1 81 ? 0.598 0.102 -6.758 1.00 92.31 81 THR A O 1
ATOM 620 N N . TRP A 1 82 ? 2.506 0.595 -5.712 1.00 90.88 82 TRP A N 1
ATOM 621 C CA . TRP A 1 82 ? 2.118 1.959 -5.363 1.00 90.88 82 TRP A CA 1
ATOM 622 C C . TRP A 1 82 ? 1.992 2.865 -6.588 1.00 90.88 82 TRP A C 1
ATOM 624 O O . TRP A 1 82 ? 2.908 2.976 -7.404 1.00 90.88 82 TRP A O 1
ATOM 634 N N . SER A 1 83 ? 0.922 3.657 -6.639 1.00 86.31 83 SER A N 1
ATOM 635 C CA . SER A 1 83 ? 0.734 4.687 -7.672 1.00 86.31 83 SER A CA 1
ATOM 636 C C . SER A 1 83 ? 1.860 5.729 -7.727 1.00 86.31 83 SER A C 1
ATOM 638 O O . SER A 1 83 ? 2.083 6.342 -8.758 1.00 86.31 83 SER A O 1
ATOM 640 N N . ILE A 1 84 ? 2.623 5.950 -6.653 1.00 69.56 84 ILE A N 1
ATOM 641 C CA . ILE A 1 84 ? 3.749 6.902 -6.664 1.00 69.56 84 ILE A CA 1
ATOM 642 C C . ILE A 1 84 ? 4.873 6.431 -7.601 1.00 69.56 84 ILE A C 1
ATOM 644 O O . ILE A 1 84 ? 5.543 7.262 -8.219 1.00 69.56 84 ILE A O 1
ATOM 648 N N . GLY A 1 85 ? 5.030 5.114 -7.781 1.00 59.97 85 GLY A N 1
ATOM 649 C CA . GLY A 1 85 ? 5.972 4.531 -8.740 1.00 59.97 85 GLY A CA 1
ATOM 650 C C . GLY A 1 85 ? 5.687 4.918 -10.196 1.00 59.97 85 GLY A C 1
ATOM 651 O O . GLY A 1 85 ? 6.567 4.780 -11.043 1.00 59.97 85 GLY A O 1
ATOM 652 N N . THR A 1 86 ? 4.501 5.470 -10.485 1.00 58.78 86 THR A N 1
ATOM 653 C CA . THR A 1 86 ? 4.072 5.887 -11.827 1.00 58.78 86 THR A CA 1
ATOM 654 C C . THR A 1 86 ? 4.408 7.346 -12.168 1.00 58.78 86 THR A C 1
ATOM 656 O O . THR A 1 86 ? 4.105 7.824 -13.260 1.00 58.78 86 THR A O 1
ATOM 659 N N . ARG A 1 87 ? 5.039 8.093 -11.250 1.00 61.44 87 ARG A N 1
ATOM 660 C CA . ARG A 1 87 ? 5.214 9.555 -11.378 1.00 61.44 87 ARG A CA 1
ATOM 661 C C . ARG A 1 87 ? 6.447 10.001 -12.164 1.00 61.44 87 ARG A C 1
ATOM 663 O O . ARG A 1 87 ? 6.569 11.186 -12.474 1.00 61.44 87 ARG A O 1
ATOM 670 N N . ILE A 1 88 ? 7.358 9.089 -12.492 1.00 64.50 88 ILE A N 1
ATOM 671 C CA . ILE A 1 88 ? 8.493 9.394 -13.373 1.00 64.50 88 ILE A CA 1
ATOM 672 C C . ILE A 1 88 ? 7.955 9.444 -14.817 1.00 64.50 88 ILE A C 1
ATOM 674 O O . ILE A 1 88 ? 7.114 8.611 -15.148 1.00 64.50 88 ILE A O 1
ATOM 678 N N . PRO A 1 89 ? 8.380 10.383 -15.688 1.00 65.06 89 PRO A N 1
ATOM 679 C CA . PRO A 1 89 ? 7.877 10.526 -17.064 1.00 65.06 89 PRO A CA 1
ATOM 680 C C . PRO A 1 89 ? 8.343 9.411 -18.021 1.00 65.06 89 PRO A C 1
ATOM 682 O O . PRO A 1 89 ? 8.690 9.665 -19.172 1.00 65.06 89 PRO A O 1
ATOM 685 N N . TYR A 1 90 ? 8.337 8.172 -17.546 1.00 67.88 90 TYR A N 1
ATOM 686 C CA . TYR A 1 90 ? 8.501 6.971 -18.341 1.00 67.88 90 TYR A CA 1
ATOM 687 C C . TYR A 1 90 ? 7.148 6.315 -18.589 1.00 67.88 90 TYR A C 1
ATOM 689 O O . TYR A 1 90 ? 6.186 6.509 -17.842 1.00 67.88 90 TYR A O 1
ATOM 697 N N . SER A 1 91 ? 7.073 5.542 -19.670 1.00 68.00 91 SER A N 1
ATOM 698 C CA . SER A 1 91 ? 5.933 4.673 -19.933 1.00 68.00 91 SER A CA 1
ATOM 699 C C . SER A 1 91 ? 5.798 3.679 -18.794 1.00 68.00 91 SER A C 1
ATOM 701 O O . SER A 1 91 ? 6.715 2.889 -18.582 1.00 68.00 91 SER A O 1
ATOM 703 N N . LEU A 1 92 ? 4.665 3.722 -18.095 1.00 71.56 92 LEU A N 1
ATOM 704 C CA . LEU A 1 92 ? 4.385 2.797 -17.007 1.00 71.56 92 LEU A CA 1
ATOM 705 C C . LEU A 1 92 ? 4.585 1.350 -17.465 1.00 71.56 92 LEU A C 1
ATOM 707 O O . LEU A 1 92 ? 4.154 1.027 -18.575 1.00 71.56 92 LEU A O 1
ATOM 711 N N . PRO A 1 93 ? 5.198 0.496 -16.626 1.00 78.50 93 PRO A N 1
ATOM 712 C CA . PRO A 1 93 ? 5.108 -0.943 -16.812 1.00 78.50 93 PRO A CA 1
ATOM 713 C C . PRO A 1 93 ? 3.638 -1.357 -16.858 1.00 78.50 93 PRO A C 1
ATOM 715 O O . PRO A 1 93 ? 2.771 -0.636 -16.349 1.00 78.50 93 PRO A O 1
ATOM 718 N N . ASP A 1 94 ? 3.373 -2.518 -17.444 1.00 84.19 94 ASP A N 1
ATOM 719 C CA . ASP A 1 94 ? 2.021 -3.039 -17.649 1.00 84.19 94 ASP A CA 1
ATOM 720 C C . ASP A 1 94 ? 1.388 -3.535 -16.338 1.00 84.19 94 ASP A C 1
ATOM 722 O O . ASP A 1 94 ? 1.160 -4.717 -16.138 1.00 84.19 94 ASP A O 1
ATOM 726 N N . PHE A 1 95 ? 1.165 -2.640 -15.377 1.00 90.12 95 PHE A N 1
ATOM 727 C CA . PHE A 1 95 ? 0.516 -2.999 -14.122 1.00 90.12 95 PHE A CA 1
ATOM 728 C C . PHE A 1 95 ? -0.964 -3.318 -14.331 1.00 90.12 95 PHE A C 1
ATOM 730 O O . PHE A 1 95 ? -1.687 -2.641 -15.061 1.00 90.12 95 PHE A O 1
ATOM 737 N N . ASP A 1 96 ? -1.448 -4.299 -13.584 1.00 93.94 96 ASP A N 1
ATOM 738 C CA . ASP A 1 96 ? -2.852 -4.679 -13.551 1.00 93.94 96 ASP A CA 1
ATOM 739 C C . ASP A 1 96 ? -3.666 -3.857 -12.560 1.00 93.94 96 ASP A C 1
ATOM 741 O O . ASP A 1 96 ? -4.874 -3.721 -12.733 1.00 93.94 96 ASP A O 1
ATOM 745 N N . PHE A 1 97 ? -3.026 -3.291 -11.540 1.00 94.56 97 PHE A N 1
ATOM 746 C CA . PHE A 1 97 ? -3.648 -2.377 -10.587 1.00 94.56 97 PHE A CA 1
ATOM 747 C C . PHE A 1 97 ? -2.590 -1.524 -9.887 1.00 94.56 97 PHE A C 1
ATOM 749 O O . PHE A 1 97 ? -1.406 -1.863 -9.852 1.00 94.56 97 PHE A O 1
ATOM 756 N N . VAL A 1 98 ? -3.020 -0.426 -9.269 1.00 93.94 98 VAL A N 1
ATOM 757 C CA . VAL A 1 98 ? -2.157 0.361 -8.379 1.00 93.94 98 VAL A CA 1
ATOM 758 C C . VAL A 1 98 ? -2.807 0.599 -7.029 1.00 93.94 98 VAL A C 1
ATOM 760 O O . VAL A 1 98 ? -4.031 0.590 -6.902 1.00 93.94 98 VAL A O 1
ATOM 763 N N . THR A 1 99 ? -1.984 0.857 -6.019 1.00 95.38 99 THR A N 1
ATOM 764 C CA . THR A 1 99 ? -2.432 1.185 -4.670 1.00 95.38 99 THR A CA 1
ATOM 765 C C . THR A 1 99 ? -2.204 2.650 -4.305 1.00 95.38 99 THR A C 1
ATOM 767 O O . THR A 1 99 ? -1.294 3.326 -4.805 1.00 95.38 99 THR A O 1
ATOM 770 N N . MET A 1 100 ? -3.067 3.154 -3.427 1.00 95.69 100 MET A N 1
ATOM 771 C CA . MET A 1 100 ? -3.022 4.495 -2.843 1.00 95.69 100 MET A CA 1
ATOM 772 C C . MET A 1 100 ? -3.416 4.423 -1.365 1.00 95.69 100 MET A C 1
ATOM 774 O O . MET A 1 100 ? -4.053 3.466 -0.934 1.00 95.69 100 MET A O 1
ATOM 778 N N . SER A 1 101 ? -3.070 5.451 -0.597 1.00 97.00 101 SER A N 1
ATOM 779 C CA . SER A 1 101 ? -3.518 5.600 0.786 1.00 97.00 101 SER A CA 1
ATOM 780 C C . SER A 1 101 ? -3.909 7.047 1.051 1.00 97.00 101 SER A C 1
ATOM 782 O O . SER A 1 101 ? -3.257 7.941 0.501 1.00 97.00 101 SER A O 1
ATOM 784 N N . PRO A 1 102 ? -4.927 7.304 1.895 1.00 97.81 102 PRO A N 1
ATOM 785 C CA . PRO A 1 102 ? -5.087 8.621 2.492 1.00 97.81 102 PRO A CA 1
ATOM 786 C C . PRO A 1 102 ? -3.839 9.001 3.278 1.00 97.81 102 PRO A C 1
ATOM 788 O O . PRO A 1 102 ? -3.103 8.142 3.767 1.00 97.81 102 PRO A O 1
ATOM 791 N N . SER A 1 103 ? -3.627 10.298 3.423 1.00 97.12 103 SER A N 1
ATOM 792 C CA . SER A 1 103 ? -2.644 10.843 4.348 1.00 97.12 103 SER A CA 1
ATOM 793 C C . SER A 1 103 ? -3.133 10.761 5.797 1.00 97.12 103 SER A C 1
ATOM 795 O O . SER A 1 103 ? -4.332 10.716 6.074 1.00 97.12 103 SER A O 1
ATOM 797 N N . GLU A 1 104 ? -2.196 10.836 6.742 1.00 96.94 104 GLU A N 1
ATOM 798 C CA . GLU A 1 104 ? -2.500 10.997 8.168 1.00 96.94 104 GLU A CA 1
ATOM 799 C C . GLU A 1 104 ? -3.440 12.188 8.427 1.00 96.94 104 GLU A C 1
ATOM 801 O O . GLU A 1 104 ? -4.382 12.090 9.210 1.00 96.94 104 GLU A O 1
ATOM 806 N N . THR A 1 105 ? -3.227 13.309 7.733 1.00 97.50 105 THR A N 1
ATOM 807 C CA . THR A 1 105 ? -4.047 14.516 7.902 1.00 97.50 105 THR A CA 1
ATOM 808 C C . THR A 1 105 ? -5.488 14.298 7.443 1.00 97.50 105 THR A C 1
ATOM 810 O O . THR A 1 105 ? -6.414 14.721 8.134 1.00 97.50 105 THR A O 1
ATOM 813 N N . GLU A 1 106 ? -5.695 13.624 6.311 1.00 98.19 106 GLU A N 1
ATOM 814 C CA . GLU A 1 106 ? -7.042 13.303 5.820 1.00 98.19 106 GLU A CA 1
ATOM 815 C C . GLU A 1 106 ? -7.767 12.336 6.752 1.00 98.19 106 GLU A C 1
ATOM 817 O O . GLU A 1 106 ? -8.963 12.503 6.997 1.00 98.19 106 GLU A O 1
ATOM 822 N N . VAL A 1 107 ? -7.032 11.372 7.322 1.00 98.12 107 VAL A N 1
ATOM 823 C CA . VAL A 1 107 ? -7.549 10.486 8.367 1.00 98.12 107 VAL A CA 1
ATOM 824 C C . VAL A 1 107 ? -7.997 11.322 9.563 1.00 98.12 107 VAL A C 1
ATOM 826 O O . VAL A 1 107 ? -9.193 11.380 9.837 1.00 98.12 107 VAL A O 1
ATOM 829 N N . LEU A 1 108 ? -7.091 12.041 10.230 1.00 96.88 108 LEU A N 1
ATOM 830 C CA . LEU A 1 108 ? -7.395 12.803 11.450 1.00 96.88 108 LEU A CA 1
ATOM 831 C C . LEU A 1 108 ? -8.541 13.810 11.268 1.00 96.88 108 LEU A C 1
ATOM 833 O O . LEU A 1 108 ? -9.403 13.928 12.142 1.00 96.88 108 LEU A O 1
ATOM 837 N N . ASN A 1 109 ? -8.584 14.498 10.125 1.00 97.00 109 ASN A N 1
ATOM 838 C CA . ASN A 1 109 ? -9.619 15.487 9.817 1.00 97.00 109 ASN A CA 1
ATOM 839 C C . ASN A 1 109 ? -10.905 14.872 9.248 1.00 97.00 109 ASN A C 1
ATOM 841 O O . ASN A 1 109 ? -11.900 15.583 9.090 1.00 97.00 109 ASN A O 1
ATOM 845 N N . GLN A 1 110 ? -10.897 13.578 8.915 1.00 96.31 110 GLN A N 1
ATOM 846 C CA . GLN A 1 110 ? -11.990 12.866 8.246 1.00 96.31 110 GLN A CA 1
ATOM 847 C C . GLN A 1 110 ? -12.478 13.588 6.978 1.00 96.31 110 GLN A C 1
ATOM 849 O O . GLN A 1 110 ? -13.675 13.629 6.698 1.00 96.31 110 GLN A O 1
ATOM 854 N N . THR A 1 111 ? -11.552 14.213 6.252 1.00 96.81 111 THR A N 1
ATOM 855 C CA . THR A 1 111 ? -11.820 15.043 5.070 1.00 96.81 111 THR A CA 1
ATOM 856 C C . THR A 1 111 ? -10.711 14.813 4.055 1.00 96.81 111 THR A C 1
ATOM 858 O O . THR A 1 111 ? -9.541 14.871 4.424 1.00 96.81 111 THR A O 1
ATOM 861 N N . PHE A 1 112 ? -11.077 14.573 2.798 1.00 98.19 112 PHE A N 1
ATOM 862 C CA . PHE A 1 112 ? -10.145 14.265 1.714 1.00 98.19 112 PHE A CA 1
ATOM 863 C C . PHE A 1 112 ? -9.797 15.509 0.897 1.00 98.19 112 PHE A C 1
ATOM 865 O O . PHE A 1 112 ? -10.649 16.373 0.680 1.00 98.19 112 PHE A O 1
ATOM 872 N N . ASP A 1 113 ? -8.557 15.589 0.415 1.00 97.62 113 ASP A N 1
ATOM 873 C CA . ASP A 1 113 ? -8.162 16.615 -0.554 1.00 97.62 113 ASP A CA 1
ATOM 874 C C . ASP A 1 113 ? -8.570 16.164 -1.962 1.00 97.62 113 ASP A C 1
ATOM 876 O O . ASP A 1 113 ? -7.839 15.451 -2.654 1.00 97.62 113 ASP A O 1
ATOM 880 N N . GLU A 1 114 ? -9.771 16.560 -2.385 1.00 97.81 114 GLU A N 1
ATOM 881 C CA . GLU A 1 114 ? -10.338 16.116 -3.661 1.00 97.81 114 GLU A CA 1
ATOM 882 C C . GLU A 1 114 ? -9.429 16.424 -4.856 1.00 97.81 114 GLU A C 1
ATOM 884 O O . GLU A 1 114 ? -9.269 15.582 -5.737 1.00 97.81 114 GLU A O 1
ATOM 889 N N . ALA A 1 115 ? -8.795 17.601 -4.872 1.00 97.19 115 ALA A N 1
ATOM 890 C CA . ALA A 1 115 ? -7.946 18.027 -5.979 1.00 97.19 115 ALA A CA 1
ATOM 891 C C . ALA A 1 115 ? -6.652 17.201 -6.049 1.00 97.19 115 ALA A C 1
ATOM 893 O O . ALA A 1 115 ? -6.185 16.851 -7.143 1.00 97.19 115 ALA A O 1
ATOM 894 N N . ALA A 1 116 ? -6.077 16.862 -4.890 1.00 94.94 116 ALA A N 1
ATOM 895 C CA . ALA A 1 116 ? -4.925 15.972 -4.817 1.00 94.94 116 ALA A CA 1
ATOM 896 C C . ALA A 1 116 ? -5.278 14.555 -5.295 1.00 94.94 116 ALA A C 1
ATOM 898 O O . ALA A 1 116 ? -4.530 13.978 -6.093 1.00 94.94 116 ALA A O 1
ATOM 899 N N . TRP A 1 117 ? -6.430 14.022 -4.878 1.00 96.50 117 TRP A N 1
ATOM 900 C CA . TRP A 1 117 ? -6.916 12.716 -5.331 1.00 96.50 117 TRP A CA 1
ATOM 901 C C . TRP A 1 117 ? -7.214 12.692 -6.828 1.00 96.50 117 TRP A C 1
ATOM 903 O O . TRP A 1 117 ? -6.752 11.781 -7.512 1.00 96.50 117 TRP A O 1
ATOM 913 N N . ASP A 1 118 ? -7.886 13.706 -7.373 1.00 96.12 118 ASP A N 1
ATOM 914 C CA . ASP A 1 118 ? -8.169 13.798 -8.812 1.00 96.12 118 ASP A CA 1
ATOM 915 C C . ASP A 1 118 ? -6.885 13.822 -9.640 1.00 96.12 118 ASP A C 1
ATOM 917 O O . ASP A 1 118 ? -6.767 13.141 -10.666 1.00 96.12 118 ASP A O 1
ATOM 921 N N . THR A 1 119 ? -5.878 14.551 -9.157 1.00 92.94 119 THR A N 1
ATOM 922 C CA . THR A 1 119 ? -4.555 14.585 -9.780 1.00 92.94 119 THR A CA 1
ATOM 923 C C . THR A 1 119 ? -3.884 13.211 -9.728 1.00 92.94 119 THR A C 1
ATOM 925 O O . THR A 1 119 ? -3.373 12.740 -10.747 1.00 92.94 119 THR A O 1
ATOM 928 N N . ALA A 1 120 ? -3.889 12.547 -8.569 1.00 91.38 120 ALA A N 1
ATOM 929 C CA . ALA A 1 120 ? -3.266 11.236 -8.392 1.00 91.38 120 ALA A CA 1
ATOM 930 C C . ALA A 1 120 ? -3.949 10.146 -9.235 1.00 91.38 120 ALA A C 1
ATOM 932 O O . ALA A 1 120 ? -3.266 9.360 -9.894 1.00 91.38 120 ALA A O 1
ATOM 933 N N . ILE A 1 121 ? -5.282 10.134 -9.274 1.00 94.12 121 ILE A N 1
ATOM 934 C CA . ILE A 1 121 ? -6.087 9.205 -10.077 1.00 94.12 121 ILE A CA 1
ATOM 935 C C . ILE A 1 121 ? -5.807 9.415 -11.566 1.00 94.12 121 ILE A C 1
ATOM 937 O O . ILE A 1 121 ? -5.526 8.452 -12.279 1.00 94.12 121 ILE A O 1
ATOM 941 N N . SER A 1 122 ? -5.799 10.668 -12.027 1.00 91.31 122 SER A N 1
ATOM 942 C CA . SER A 1 122 ? -5.493 10.999 -13.425 1.00 91.31 122 SER A CA 1
ATOM 943 C C . SER A 1 122 ? -4.084 10.555 -13.829 1.00 91.31 122 SER A C 1
ATOM 945 O O . SER A 1 122 ? -3.860 10.112 -14.953 1.00 91.31 122 SER A O 1
ATOM 947 N N . GLN A 1 123 ? -3.113 10.646 -12.916 1.00 87.06 123 GLN A N 1
ATOM 948 C CA . GLN A 1 123 ? -1.756 10.153 -13.160 1.00 87.06 123 GLN A CA 1
ATOM 949 C C . GLN A 1 123 ? -1.702 8.626 -13.237 1.00 87.06 123 GLN A C 1
ATOM 951 O O . GLN A 1 123 ? -1.080 8.094 -14.154 1.00 87.06 123 GLN A O 1
ATOM 956 N N . ALA A 1 124 ? -2.371 7.925 -12.319 1.00 88.81 124 ALA A N 1
ATOM 957 C CA . ALA A 1 124 ? -2.443 6.465 -12.314 1.00 88.81 124 ALA A CA 1
ATOM 958 C C . ALA A 1 124 ? -3.118 5.896 -13.573 1.00 88.81 124 ALA A C 1
ATOM 960 O O . ALA A 1 124 ? -2.706 4.852 -14.071 1.00 88.81 124 ALA A O 1
ATOM 961 N N . ARG A 1 125 ? -4.120 6.601 -14.105 1.00 90.19 125 ARG A N 1
ATOM 962 C CA . ARG A 1 125 ? -4.895 6.198 -15.287 1.00 90.19 125 ARG A CA 1
ATOM 963 C C . ARG A 1 125 ? -4.369 6.744 -16.613 1.00 90.19 125 ARG A C 1
ATOM 965 O O . ARG A 1 125 ? -4.909 6.404 -17.654 1.00 90.19 125 ARG A O 1
ATOM 972 N N . ARG A 1 126 ? -3.281 7.525 -16.616 1.00 85.12 126 ARG A N 1
ATOM 973 C CA . ARG A 1 126 ? -2.784 8.242 -17.810 1.00 85.12 126 ARG A CA 1
ATOM 974 C C . ARG A 1 126 ? -2.628 7.367 -19.063 1.00 85.12 126 ARG A C 1
ATOM 976 O O . ARG A 1 126 ? -2.857 7.858 -20.162 1.00 85.12 126 ARG A O 1
ATOM 983 N N . ASN A 1 127 ? -2.198 6.115 -18.897 1.00 77.50 127 ASN A N 1
ATOM 984 C CA . ASN A 1 127 ? -1.973 5.183 -20.008 1.00 77.50 127 ASN A CA 1
ATOM 985 C C . ASN A 1 127 ? -3.088 4.132 -20.150 1.00 77.50 127 ASN A C 1
ATOM 987 O O . ASN A 1 127 ? -3.111 3.409 -21.143 1.00 77.50 127 ASN A O 1
ATOM 991 N N . ARG A 1 128 ? -3.975 4.027 -19.154 1.00 86.44 128 ARG A N 1
ATOM 992 C CA . ARG A 1 128 ? -5.056 3.043 -19.090 1.00 86.44 128 ARG A CA 1
ATOM 993 C C . ARG A 1 128 ? -6.187 3.585 -18.212 1.00 86.44 128 ARG A C 1
ATOM 995 O O . ARG A 1 128 ? -6.114 3.516 -16.984 1.00 86.44 128 ARG A O 1
ATOM 1002 N N . ASP A 1 129 ? -7.220 4.120 -18.857 1.00 87.69 129 ASP A N 1
ATOM 1003 C CA . ASP A 1 129 ? -8.331 4.818 -18.193 1.00 87.69 129 ASP A CA 1
ATOM 1004 C C . ASP A 1 129 ? -9.102 3.930 -17.201 1.00 87.69 129 ASP A C 1
ATOM 1006 O O . ASP A 1 129 ? -9.621 4.420 -16.200 1.00 87.69 129 ASP A O 1
ATOM 1010 N N . ASP A 1 130 ? -9.148 2.619 -17.440 1.00 91.56 130 ASP A N 1
ATOM 1011 C CA . ASP A 1 130 ? -9.837 1.631 -16.606 1.00 91.56 130 ASP A CA 1
ATOM 1012 C C . ASP A 1 130 ? -8.928 0.958 -15.563 1.00 91.56 130 ASP A C 1
ATOM 1014 O O . ASP A 1 130 ? -9.354 0.014 -14.901 1.00 91.56 130 ASP A O 1
ATOM 1018 N N . MET A 1 131 ? -7.697 1.454 -15.359 1.00 92.75 131 MET A N 1
ATOM 1019 C CA . MET A 1 131 ? -6.785 0.951 -14.326 1.00 92.75 131 MET A CA 1
ATOM 1020 C C . MET A 1 131 ? -7.481 0.899 -12.948 1.00 92.75 131 MET A C 1
ATOM 1022 O O . MET A 1 131 ? -7.893 1.952 -12.430 1.00 92.75 131 MET A O 1
ATOM 1026 N N . PRO A 1 132 ? -7.588 -0.295 -12.327 1.00 96.19 132 PRO A N 1
ATOM 1027 C CA . PRO A 1 132 ? -8.044 -0.435 -10.954 1.00 96.19 132 PRO A CA 1
ATOM 1028 C C . PRO A 1 132 ? -7.093 0.280 -9.996 1.00 96.19 132 PRO A C 1
ATOM 1030 O O . PRO A 1 132 ? -5.876 0.080 -10.019 1.00 96.19 132 PRO A O 1
ATOM 1033 N N . ILE A 1 133 ? -7.669 1.111 -9.135 1.00 96.88 133 ILE A N 1
ATOM 1034 C CA . ILE A 1 133 ? -6.961 1.791 -8.055 1.00 96.88 133 ILE A CA 1
ATOM 1035 C C . ILE A 1 133 ? -7.540 1.257 -6.755 1.00 96.88 133 ILE A C 1
ATOM 1037 O O . ILE A 1 133 ? -8.750 1.346 -6.543 1.00 96.88 133 ILE A O 1
ATOM 1041 N N . ILE A 1 134 ? -6.682 0.710 -5.899 1.00 97.56 134 ILE A N 1
ATOM 1042 C CA . ILE A 1 134 ? -7.057 0.180 -4.592 1.00 97.56 134 ILE A CA 1
ATOM 1043 C C . ILE A 1 134 ? -6.536 1.137 -3.520 1.00 97.56 134 ILE A C 1
ATOM 1045 O O . ILE A 1 134 ? -5.331 1.249 -3.300 1.00 97.56 134 ILE A O 1
ATOM 1049 N N . ALA A 1 135 ? -7.445 1.841 -2.856 1.00 97.94 135 ALA A N 1
ATOM 1050 C CA . ALA A 1 135 ? -7.123 2.622 -1.674 1.00 97.94 135 ALA A CA 1
ATOM 1051 C C . ALA A 1 135 ? -7.175 1.729 -0.431 1.00 97.94 135 ALA A C 1
ATOM 1053 O O . ALA A 1 135 ? -8.121 0.962 -0.260 1.00 97.94 135 ALA A O 1
ATOM 1054 N N . PHE A 1 136 ? -6.198 1.846 0.459 1.00 97.19 136 PHE A N 1
ATOM 1055 C CA . PHE A 1 136 ? -6.242 1.246 1.792 1.00 97.19 136 PHE A CA 1
ATOM 1056 C C . PHE A 1 136 ? -5.574 2.177 2.800 1.00 97.19 136 PHE A C 1
ATOM 1058 O O . PHE A 1 136 ? -4.856 3.092 2.414 1.00 97.19 136 PHE A O 1
ATOM 1065 N N . ILE A 1 137 ? -5.839 1.979 4.091 1.00 97.50 137 ILE A N 1
ATOM 1066 C CA . ILE A 1 137 ? -5.193 2.766 5.145 1.00 97.50 137 ILE A CA 1
ATOM 1067 C C . ILE A 1 137 ? -3.796 2.185 5.379 1.00 97.50 137 ILE A C 1
ATOM 1069 O O . ILE A 1 137 ? -3.688 1.107 5.959 1.00 97.50 137 ILE A O 1
ATOM 1073 N N . ASP A 1 138 ? -2.758 2.871 4.903 1.00 96.06 138 ASP A N 1
ATOM 1074 C CA . ASP A 1 138 ? -1.374 2.393 4.968 1.00 96.06 138 ASP A CA 1
ATOM 1075 C C . ASP A 1 138 ? -0.773 2.425 6.380 1.00 96.06 138 ASP A C 1
ATOM 1077 O O . ASP A 1 138 ? -1.207 3.186 7.253 1.00 96.06 138 ASP A O 1
ATOM 1081 N N . TRP A 1 139 ? 0.247 1.596 6.597 1.00 95.81 139 TRP A N 1
ATOM 1082 C CA . TRP A 1 139 ? 0.952 1.453 7.867 1.00 95.81 139 TRP A CA 1
ATOM 1083 C C . TRP A 1 139 ? 2.447 1.212 7.664 1.00 95.81 139 TRP A C 1
ATOM 1085 O O . TRP A 1 139 ? 2.900 0.770 6.615 1.00 95.81 139 TRP A O 1
ATOM 1095 N N . ALA A 1 140 ? 3.226 1.475 8.709 1.00 92.69 140 ALA A N 1
ATOM 1096 C CA . ALA A 1 140 ? 4.677 1.347 8.697 1.00 92.69 140 ALA A CA 1
ATOM 1097 C C . ALA A 1 140 ? 5.207 1.160 10.128 1.00 92.69 140 ALA A C 1
ATOM 1099 O O . ALA A 1 140 ? 4.473 0.781 11.040 1.00 92.69 140 ALA A O 1
ATOM 1100 N N . ASP A 1 141 ? 6.496 1.426 10.333 1.00 92.25 141 ASP A N 1
ATOM 1101 C CA . ASP A 1 141 ? 7.211 1.130 11.577 1.00 92.25 141 ASP A CA 1
ATOM 1102 C C . ASP A 1 141 ? 6.725 1.919 12.807 1.00 92.25 141 ASP A C 1
ATOM 1104 O O . ASP A 1 141 ? 6.977 1.494 13.938 1.00 92.25 141 ASP A O 1
ATOM 1108 N N . THR A 1 142 ? 6.047 3.057 12.625 1.00 94.94 142 THR A N 1
ATOM 1109 C CA . THR A 1 142 ? 5.593 3.950 13.706 1.00 94.94 142 THR A CA 1
ATOM 1110 C C . THR A 1 142 ? 4.109 4.300 13.576 1.00 94.94 142 THR A C 1
ATOM 1112 O O . THR A 1 142 ? 3.457 4.009 12.573 1.00 94.94 142 THR A O 1
ATOM 1115 N N . ILE A 1 143 ? 3.576 4.967 14.601 1.00 96.00 143 ILE A N 1
ATOM 1116 C CA . ILE A 1 143 ? 2.212 5.515 14.577 1.00 96.00 143 ILE A CA 1
ATOM 1117 C C . ILE A 1 143 ? 2.058 6.749 13.666 1.00 96.00 143 ILE A C 1
ATOM 1119 O O . ILE A 1 143 ? 0.940 7.218 13.492 1.00 96.00 143 ILE A O 1
ATOM 1123 N N . GLU A 1 144 ? 3.144 7.295 13.104 1.00 95.94 144 GLU A N 1
ATOM 1124 C CA . GLU A 1 144 ? 3.121 8.455 12.188 1.00 95.94 144 GLU A CA 1
ATOM 1125 C C . GLU A 1 144 ? 2.735 7.994 10.774 1.00 95.94 144 GLU A C 1
ATOM 1127 O O . GLU A 1 144 ? 3.494 8.088 9.809 1.00 95.94 144 GLU A O 1
ATOM 1132 N N . THR A 1 145 ? 1.574 7.352 10.696 1.00 96.69 145 THR A N 1
ATOM 1133 C CA . THR A 1 145 ? 1.036 6.688 9.512 1.00 96.69 145 THR A CA 1
ATOM 1134 C C . THR A 1 145 ? -0.478 6.871 9.473 1.00 96.69 145 THR A C 1
ATOM 1136 O O . THR A 1 145 ? -1.097 7.131 10.509 1.00 96.69 145 THR A O 1
ATOM 1139 N N . PRO A 1 146 ? -1.124 6.693 8.309 1.00 97.75 146 PRO A N 1
ATOM 1140 C CA . PRO A 1 146 ? -2.581 6.719 8.215 1.00 97.75 146 PRO A CA 1
ATOM 1141 C C . PRO A 1 146 ? -3.256 5.731 9.181 1.00 97.75 146 PRO A C 1
ATOM 1143 O O . PRO A 1 146 ? -4.217 6.098 9.857 1.00 97.75 146 PRO A O 1
ATOM 1146 N N . LEU A 1 147 ? -2.734 4.503 9.312 1.00 97.88 147 LEU A N 1
ATOM 1147 C CA . LEU A 1 147 ? -3.273 3.513 10.249 1.00 97.88 147 LEU A CA 1
ATOM 1148 C C . LEU A 1 147 ? -2.974 3.873 11.704 1.00 97.88 147 LEU A C 1
ATOM 1150 O O . LEU A 1 147 ? -3.814 3.644 12.577 1.00 97.88 147 LEU A O 1
ATOM 1154 N N . GLY A 1 148 ? -1.804 4.444 11.979 1.00 97.31 148 GLY A N 1
ATOM 1155 C CA . GLY A 1 148 ? -1.463 4.958 13.299 1.00 97.31 148 GLY A CA 1
ATOM 1156 C C . GLY A 1 148 ? -2.428 6.060 13.733 1.00 97.31 148 GLY A C 1
ATOM 1157 O O . GLY A 1 148 ? -3.048 5.939 14.784 1.00 97.31 148 GLY A O 1
ATOM 1158 N N . ALA A 1 149 ? -2.693 7.047 12.880 1.00 97.75 149 ALA A N 1
ATOM 1159 C CA . ALA A 1 149 ? -3.700 8.073 13.137 1.00 97.75 149 ALA A CA 1
ATOM 1160 C C . ALA A 1 149 ? -5.112 7.502 13.323 1.00 97.75 149 ALA A C 1
ATOM 1162 O O . ALA A 1 149 ? -5.833 7.878 14.250 1.00 97.75 149 ALA A O 1
ATOM 1163 N N . PHE A 1 150 ? -5.498 6.555 12.470 1.00 98.25 150 PHE A N 1
ATOM 1164 C CA . PHE A 1 150 ? -6.797 5.896 12.544 1.00 98.25 150 PHE A CA 1
ATOM 1165 C C . PHE A 1 150 ? -6.978 5.114 13.854 1.00 98.25 150 PHE A C 1
ATOM 1167 O O . PHE A 1 150 ? -8.015 5.216 14.501 1.00 98.25 150 PHE A O 1
ATOM 1174 N N . SER A 1 151 ? -5.973 4.346 14.272 1.00 97.44 151 SER A N 1
ATOM 1175 C CA . SER A 1 151 ? -6.082 3.429 15.415 1.00 97.44 151 SER A CA 1
ATOM 1176 C C . SER A 1 151 ? -5.702 4.055 16.757 1.00 97.44 151 SER A C 1
ATOM 1178 O O . SER A 1 151 ? -6.258 3.675 17.784 1.00 97.44 151 SER A O 1
ATOM 1180 N N . GLN A 1 152 ? -4.762 5.002 16.768 1.00 97.62 152 GLN A N 1
ATOM 1181 C CA . GLN A 1 152 ? -4.191 5.557 17.997 1.00 97.62 152 GLN A CA 1
ATOM 1182 C C . GLN A 1 152 ? -4.828 6.891 18.401 1.00 97.62 152 GLN A C 1
ATOM 1184 O O . GLN A 1 152 ? -4.782 7.251 19.578 1.00 97.62 152 GLN A O 1
ATOM 1189 N N . ASN A 1 153 ? -5.425 7.634 17.460 1.00 97.44 153 ASN A N 1
ATOM 1190 C CA . ASN A 1 153 ? -5.937 8.986 17.721 1.00 97.44 153 ASN A CA 1
ATOM 1191 C C . ASN A 1 153 ? -7.460 9.120 17.612 1.00 97.44 153 ASN A C 1
ATOM 1193 O O . ASN A 1 153 ? -8.009 10.144 18.026 1.00 97.44 153 ASN A O 1
ATOM 1197 N N . MET A 1 154 ? -8.161 8.110 17.094 1.00 96.75 154 MET A N 1
ATOM 1198 C CA . MET A 1 154 ? -9.616 8.140 16.955 1.00 96.75 154 MET A CA 1
ATOM 1199 C C . MET A 1 154 ? -10.319 7.220 17.948 1.00 96.75 154 MET A C 1
ATOM 1201 O O . MET A 1 154 ? -9.897 6.089 18.185 1.00 96.75 154 MET A O 1
ATOM 1205 N N . SER A 1 155 ? -11.473 7.671 18.449 1.00 96.94 155 SER A N 1
ATOM 1206 C CA . SER A 1 155 ? -12.435 6.772 19.089 1.00 96.94 155 SER A CA 1
ATOM 1207 C C . SER A 1 155 ? -13.033 5.800 18.066 1.00 96.94 155 SER A C 1
ATOM 1209 O O . SER A 1 155 ? -13.006 6.058 16.862 1.00 96.94 155 SER A O 1
ATOM 1211 N N . LYS A 1 156 ? -13.636 4.711 18.540 1.00 96.25 156 LYS A N 1
ATOM 1212 C CA . LYS A 1 156 ? -14.290 3.689 17.702 1.00 96.25 156 LYS A CA 1
ATOM 1213 C C . LYS A 1 156 ? -15.392 4.269 16.816 1.00 96.25 156 LYS A C 1
ATOM 1215 O O . LYS A 1 156 ? -15.555 3.886 15.659 1.00 96.25 156 LYS A O 1
ATOM 1220 N N . GLU A 1 157 ? -16.125 5.246 17.343 1.00 97.56 157 GLU A N 1
ATOM 1221 C CA . GLU A 1 157 ? -17.172 5.960 16.615 1.00 97.56 157 GLU A CA 1
ATOM 1222 C C . GLU A 1 157 ? -16.572 6.796 15.481 1.00 97.56 157 GLU A C 1
ATOM 1224 O O . GLU A 1 157 ? -17.092 6.784 14.366 1.00 97.56 157 GLU A O 1
ATOM 1229 N N . ASN A 1 158 ? -15.450 7.477 15.737 1.00 98.19 158 ASN A N 1
ATOM 1230 C CA . ASN A 1 158 ? -14.732 8.234 14.712 1.00 98.19 158 ASN A CA 1
ATOM 1231 C C . ASN A 1 158 ? -14.062 7.320 13.681 1.00 98.19 158 ASN A C 1
ATOM 1233 O O . ASN A 1 158 ? -14.090 7.653 12.501 1.00 98.19 158 ASN A O 1
ATOM 1237 N N . GLN A 1 159 ? -13.538 6.160 14.086 1.00 98.12 159 GLN A N 1
ATOM 1238 C CA . GLN A 1 159 ? -13.035 5.140 13.162 1.00 98.12 159 GLN A CA 1
ATOM 1239 C C . GLN A 1 159 ? -14.155 4.664 12.227 1.00 98.12 159 GLN A C 1
ATOM 1241 O O . GLN A 1 159 ? -14.004 4.685 11.008 1.00 98.12 159 GLN A O 1
ATOM 1246 N N . SER A 1 160 ? -15.322 4.319 12.777 1.00 98.12 160 SER A N 1
ATOM 1247 C CA . SER A 1 160 ? -16.489 3.920 11.980 1.00 98.12 160 SER A CA 1
ATOM 1248 C C . SER A 1 160 ? -16.963 5.030 11.041 1.00 98.12 160 SER A C 1
ATOM 1250 O O . SER A 1 160 ? -17.213 4.779 9.863 1.00 98.12 160 SER A O 1
ATOM 1252 N N . LYS A 1 161 ? -17.039 6.273 11.529 1.00 98.25 161 LYS A N 1
ATOM 1253 C CA . LYS A 1 161 ? -17.411 7.427 10.708 1.00 98.25 161 LYS A CA 1
ATOM 1254 C C . LYS A 1 161 ? -16.409 7.668 9.580 1.00 98.25 161 LYS A C 1
ATOM 1256 O O . LYS A 1 161 ? -16.828 7.884 8.447 1.00 98.25 161 LYS A O 1
ATOM 1261 N N . PHE A 1 162 ? -15.109 7.588 9.866 1.00 98.50 162 PHE A N 1
ATOM 1262 C CA . PHE A 1 162 ? -14.071 7.703 8.848 1.00 98.50 162 PHE A CA 1
ATOM 1263 C C . PHE A 1 162 ? -14.251 6.647 7.757 1.00 98.50 162 PHE A C 1
ATOM 1265 O O . PHE A 1 162 ? -14.232 7.003 6.584 1.00 98.50 162 PHE A O 1
ATOM 1272 N N . LEU A 1 163 ? -14.488 5.380 8.120 1.00 98.50 163 LEU A N 1
ATOM 1273 C CA . LEU A 1 163 ? -14.711 4.314 7.140 1.00 98.50 163 LEU A CA 1
ATOM 1274 C C . LEU A 1 163 ? -15.901 4.616 6.224 1.00 98.50 163 LEU A C 1
ATOM 1276 O O . LEU A 1 163 ? -15.782 4.4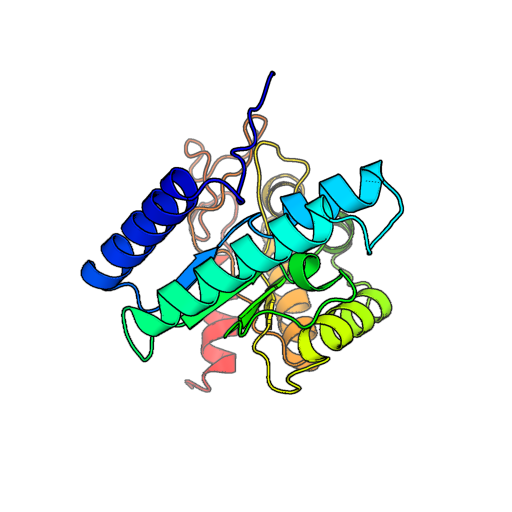10 5.024 1.00 98.50 163 LEU A O 1
ATOM 1280 N N . MET A 1 164 ? -17.007 5.148 6.754 1.00 98.19 164 MET A N 1
ATOM 1281 C CA . MET A 1 164 ? -18.165 5.557 5.943 1.00 98.19 164 MET A CA 1
ATOM 1282 C C . MET A 1 164 ? -17.835 6.727 5.003 1.00 98.19 164 MET A C 1
ATOM 1284 O O . MET A 1 164 ? -18.207 6.695 3.832 1.00 98.19 164 MET A O 1
ATOM 1288 N N . THR A 1 165 ? -17.124 7.748 5.494 1.00 98.19 165 THR A N 1
ATOM 1289 C CA . THR A 1 165 ? -16.712 8.902 4.678 1.00 98.19 165 THR A CA 1
ATOM 1290 C C . THR A 1 165 ? -15.745 8.484 3.572 1.00 98.19 165 THR A C 1
ATOM 1292 O O . THR A 1 165 ? -15.934 8.855 2.417 1.00 98.19 165 THR A O 1
ATOM 1295 N N . ALA A 1 166 ? -14.726 7.694 3.919 1.00 98.31 166 ALA A N 1
ATOM 1296 C CA . ALA A 1 166 ? -13.744 7.158 2.986 1.00 98.31 166 ALA A CA 1
ATOM 1297 C C . ALA A 1 166 ? -14.416 6.300 1.916 1.00 98.31 166 ALA A C 1
ATOM 1299 O O . ALA A 1 166 ? -14.136 6.444 0.731 1.00 98.31 166 ALA A O 1
ATOM 1300 N N . ASP A 1 167 ? -15.348 5.447 2.332 1.00 98.06 167 ASP A N 1
ATOM 1301 C CA . ASP A 1 167 ? -16.086 4.590 1.427 1.00 98.06 167 ASP A CA 1
ATOM 1302 C C . ASP A 1 167 ? -16.873 5.375 0.377 1.00 98.06 167 ASP A C 1
ATOM 1304 O O . ASP A 1 167 ? -16.717 5.124 -0.817 1.00 98.06 167 ASP A O 1
ATOM 1308 N N . ALA A 1 168 ? -17.668 6.355 0.814 1.00 97.50 168 ALA A N 1
ATOM 1309 C CA . ALA A 1 168 ? -18.437 7.208 -0.084 1.00 97.50 168 ALA A CA 1
ATOM 1310 C C . ALA A 1 168 ? -17.524 7.988 -1.044 1.00 97.50 168 ALA A C 1
ATOM 1312 O O . ALA A 1 168 ? -17.761 7.991 -2.252 1.00 97.50 168 ALA A O 1
ATOM 1313 N N . PHE A 1 169 ? -16.452 8.585 -0.514 1.00 98.38 169 PHE A N 1
ATOM 1314 C CA . PHE A 1 169 ? -15.485 9.348 -1.300 1.00 98.38 169 PHE A CA 1
ATOM 1315 C C . PHE A 1 169 ? -14.816 8.491 -2.384 1.00 98.38 169 PHE A C 1
ATOM 1317 O O . PHE A 1 169 ? -14.799 8.858 -3.559 1.00 98.38 169 PHE A O 1
ATOM 1324 N N . PHE A 1 170 ? -14.293 7.318 -2.019 1.00 98.00 170 PHE A N 1
ATOM 1325 C CA . PHE A 1 170 ? -13.621 6.442 -2.975 1.00 98.00 170 PHE A CA 1
ATOM 1326 C C . PHE A 1 170 ? -14.589 5.849 -4.000 1.00 98.00 170 PHE A C 1
ATOM 1328 O O . PHE A 1 170 ? -14.231 5.760 -5.175 1.00 98.00 170 PHE A O 1
ATOM 1335 N N . GLN A 1 171 ? -15.824 5.516 -3.606 1.00 95.88 171 GLN A N 1
ATOM 1336 C CA . GLN A 1 171 ? -16.856 5.083 -4.552 1.00 95.88 171 GLN A CA 1
ATOM 1337 C C . GLN A 1 171 ? -17.151 6.154 -5.609 1.00 95.88 171 GLN A C 1
ATOM 1339 O O . GLN A 1 171 ? -17.165 5.838 -6.799 1.00 95.88 171 GLN A O 1
ATOM 1344 N N . GLU A 1 172 ? -17.333 7.414 -5.202 1.00 97.44 172 GLU A N 1
ATOM 1345 C CA . GLU A 1 172 ? -17.593 8.527 -6.125 1.00 97.44 172 GLU A CA 1
ATOM 1346 C C . GLU A 1 172 ? -16.457 8.711 -7.144 1.00 97.44 172 GLU A C 1
ATOM 1348 O O . GLU A 1 172 ? -16.697 8.987 -8.319 1.00 97.44 172 GLU A O 1
ATOM 1353 N N . LYS A 1 173 ? -15.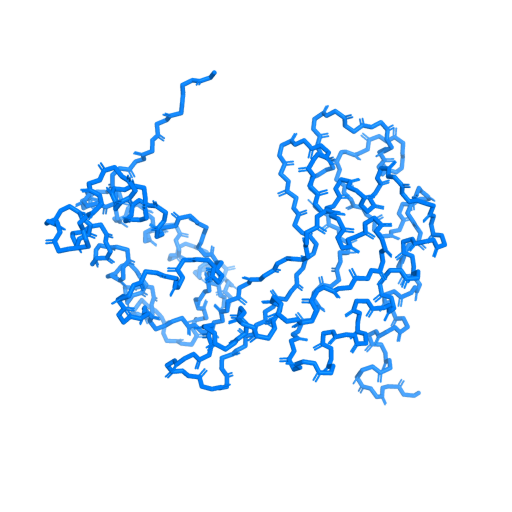212 8.484 -6.716 1.00 96.62 173 LYS A N 1
ATOM 1354 C CA . LYS A 1 173 ? -14.012 8.597 -7.557 1.00 96.62 173 LYS A CA 1
ATOM 1355 C C . LYS A 1 173 ? -13.712 7.334 -8.387 1.00 96.62 173 LYS A C 1
ATOM 1357 O O . LYS A 1 173 ? -12.733 7.303 -9.141 1.00 96.62 173 LYS A O 1
ATOM 1362 N N . GLY A 1 174 ? -14.518 6.276 -8.264 1.00 96.12 174 GLY A N 1
ATOM 1363 C CA . GLY A 1 174 ? -14.274 4.991 -8.927 1.00 96.12 174 GLY A CA 1
ATOM 1364 C C . GLY A 1 174 ? -12.991 4.305 -8.444 1.00 96.12 174 GLY A C 1
ATOM 1365 O O . GLY A 1 174 ? -12.256 3.728 -9.249 1.00 96.12 174 GLY A O 1
ATOM 1366 N N . VAL A 1 175 ? -12.694 4.422 -7.149 1.00 97.62 175 VAL A N 1
ATOM 1367 C CA . VAL A 1 175 ? -11.557 3.811 -6.448 1.00 97.62 175 VAL A CA 1
ATOM 1368 C C . VAL A 1 175 ? -12.074 2.699 -5.533 1.00 97.62 175 VAL A C 1
ATOM 1370 O O . VAL A 1 175 ? -13.078 2.849 -4.837 1.00 97.62 175 VAL A O 1
ATOM 1373 N N . ILE A 1 176 ? -11.385 1.560 -5.518 1.00 97.25 176 ILE A N 1
ATOM 1374 C CA . ILE A 1 176 ? -11.734 0.418 -4.672 1.00 97.25 176 ILE A CA 1
ATOM 1375 C C . ILE A 1 176 ? -11.168 0.673 -3.278 1.00 97.25 176 ILE A C 1
ATOM 1377 O O . ILE A 1 176 ? -9.956 0.659 -3.095 1.00 97.25 176 ILE A O 1
ATOM 1381 N N . PHE A 1 177 ? -12.025 0.877 -2.280 1.00 97.62 177 PHE A N 1
ATOM 1382 C CA . PHE A 1 177 ? -11.570 0.963 -0.894 1.00 97.62 177 PHE A CA 1
ATOM 1383 C C . PHE A 1 177 ? -11.455 -0.433 -0.270 1.00 97.62 177 PHE A C 1
ATOM 1385 O O . PHE A 1 177 ? -12.463 -1.110 -0.060 1.00 97.62 177 PHE A O 1
ATOM 1392 N N . SER A 1 178 ? -10.225 -0.855 0.021 1.00 96.50 178 SER A N 1
ATOM 1393 C CA . SER A 1 178 ? -9.917 -2.057 0.790 1.00 96.50 178 SER A CA 1
ATOM 1394 C C . SER A 1 178 ? -9.927 -1.720 2.278 1.00 96.50 178 SER A C 1
ATOM 1396 O O . SER A 1 178 ? -9.003 -1.088 2.796 1.00 96.50 178 SER A O 1
ATOM 1398 N N . TYR A 1 179 ? -10.984 -2.142 2.969 1.00 96.81 179 TYR A N 1
ATOM 1399 C CA . TYR A 1 179 ? -11.145 -1.872 4.394 1.00 96.81 179 TYR A CA 1
ATOM 1400 C C . TYR A 1 179 ? -10.051 -2.552 5.232 1.00 96.81 179 TYR A C 1
ATOM 1402 O O . TYR A 1 179 ? -9.678 -3.695 4.946 1.00 96.81 179 TYR A O 1
ATOM 1410 N N . PRO A 1 180 ? -9.575 -1.907 6.311 1.00 94.94 180 PRO A N 1
ATOM 1411 C CA . PRO A 1 180 ? -8.686 -2.558 7.262 1.00 94.94 180 PRO A CA 1
ATOM 1412 C C . PRO A 1 180 ? -9.475 -3.626 8.031 1.00 94.94 180 PRO A C 1
ATOM 1414 O O . PRO A 1 180 ? -10.322 -3.309 8.859 1.00 94.94 180 PRO A O 1
ATOM 1417 N N . MET A 1 181 ? -9.222 -4.903 7.743 1.00 95.50 181 MET A N 1
ATOM 1418 C CA . MET A 1 181 ? -9.864 -6.024 8.445 1.00 95.50 181 MET A CA 1
ATOM 1419 C C . MET A 1 181 ? -8.979 -6.569 9.563 1.00 95.50 181 MET A C 1
ATOM 1421 O O . MET A 1 181 ? -9.422 -6.710 10.700 1.00 95.50 181 MET A O 1
ATOM 1425 N N . HIS A 1 182 ? -7.729 -6.881 9.226 1.00 93.62 182 HIS A N 1
ATOM 1426 C CA . HIS A 1 182 ? -6.741 -7.457 10.129 1.00 93.62 182 HIS A CA 1
ATOM 1427 C C . HIS A 1 182 ? -5.323 -7.241 9.570 1.00 93.62 182 HIS A C 1
ATOM 1429 O O . HIS A 1 182 ? -5.146 -7.169 8.355 1.00 93.62 182 HIS A O 1
ATOM 1435 N N . GLY A 1 183 ? -4.315 -7.198 10.445 1.00 87.19 183 GLY A N 1
ATOM 1436 C CA . GLY A 1 183 ? -2.908 -7.431 10.094 1.00 87.19 183 GLY A CA 1
ATOM 1437 C C . GLY A 1 183 ? -2.039 -6.186 9.904 1.00 87.19 183 GLY A C 1
ATOM 1438 O O . GLY A 1 183 ? -0.816 -6.309 9.904 1.00 87.19 183 GLY A O 1
ATOM 1439 N N . GLY A 1 184 ? -2.626 -4.992 9.797 1.00 93.81 184 GLY A N 1
ATOM 1440 C CA . GLY A 1 184 ? -1.852 -3.754 9.675 1.00 93.81 184 GLY A CA 1
ATOM 1441 C C . GLY A 1 184 ? -1.049 -3.470 10.944 1.00 93.81 184 GLY A C 1
ATOM 1442 O O . GLY A 1 184 ? -1.631 -3.366 12.022 1.00 93.81 184 GLY A O 1
ATOM 1443 N N . TYR A 1 185 ? 0.279 -3.384 10.851 1.00 96.56 185 TYR A N 1
ATOM 1444 C CA . TYR A 1 185 ? 1.130 -3.145 12.021 1.00 96.56 185 TYR A CA 1
ATOM 1445 C C . TYR A 1 185 ? 0.838 -1.761 12.609 1.00 96.56 185 TYR A C 1
ATOM 1447 O O . TYR A 1 185 ? 0.882 -0.761 11.903 1.00 96.56 185 TYR A O 1
ATOM 1455 N N . LEU A 1 186 ? 0.533 -1.697 13.905 1.00 96.50 186 LEU A N 1
ATOM 1456 C CA . LEU A 1 186 ? 0.105 -0.460 14.572 1.00 96.50 186 LEU A CA 1
ATOM 1457 C C . LEU A 1 186 ? 1.264 0.518 14.819 1.00 96.50 186 LEU A C 1
ATOM 1459 O O . LEU A 1 186 ? 1.028 1.666 15.188 1.00 96.50 186 LEU A O 1
ATOM 1463 N N . GLY A 1 187 ? 2.504 0.068 14.623 1.00 95.12 187 GLY A N 1
ATOM 1464 C CA . GLY A 1 187 ? 3.719 0.825 14.891 1.00 95.12 187 GLY A CA 1
ATOM 1465 C C . GLY A 1 187 ? 4.382 0.425 16.210 1.00 95.12 187 GLY A C 1
ATOM 1466 O O . GLY A 1 187 ? 3.736 0.038 17.183 1.00 95.12 187 GLY A O 1
ATOM 1467 N N . ALA A 1 188 ? 5.709 0.546 16.265 1.00 95.69 188 ALA A N 1
ATOM 1468 C CA . ALA A 1 188 ? 6.520 0.142 17.416 1.00 95.69 188 ALA A CA 1
ATOM 1469 C C . ALA A 1 188 ? 6.241 0.964 18.685 1.00 95.69 188 ALA A C 1
ATOM 1471 O O . ALA A 1 188 ? 6.526 0.515 19.793 1.00 95.69 188 ALA A O 1
ATOM 1472 N N . ASN A 1 189 ? 5.704 2.171 18.517 1.00 96.38 189 ASN A N 1
ATOM 1473 C CA . ASN A 1 189 ? 5.325 3.087 19.586 1.00 96.38 189 ASN A CA 1
ATOM 1474 C C . ASN A 1 189 ? 3.804 3.160 19.812 1.00 96.38 189 ASN A C 1
ATOM 1476 O O . ASN A 1 189 ? 3.338 4.098 20.460 1.00 96.38 189 ASN A O 1
ATOM 1480 N N . ALA A 1 190 ? 3.037 2.189 19.301 1.00 97.06 190 ALA A N 1
ATOM 1481 C CA . ALA A 1 190 ? 1.610 2.075 19.581 1.00 97.06 190 ALA A CA 1
ATOM 1482 C C . ALA A 1 190 ? 1.358 1.829 21.074 1.00 97.06 190 ALA A C 1
ATOM 1484 O O . ALA A 1 190 ? 2.046 1.034 21.719 1.00 97.06 190 ALA A O 1
ATOM 1485 N N . SER A 1 191 ? 0.347 2.506 21.618 1.00 97.44 191 SER A N 1
ATOM 1486 C CA . SER A 1 191 ? -0.099 2.308 23.005 1.00 97.44 191 SER A CA 1
ATOM 1487 C C . SER A 1 191 ? -1.469 1.637 23.086 1.00 97.44 191 SER A C 1
ATOM 1489 O O . SER A 1 191 ? -1.760 0.958 24.070 1.00 97.44 191 SER A O 1
ATOM 1491 N N . ILE A 1 192 ? -2.284 1.776 22.039 1.00 97.56 192 ILE A N 1
ATOM 1492 C CA . ILE A 1 192 ? -3.553 1.075 21.873 1.00 97.56 192 ILE A CA 1
ATOM 1493 C C . ILE A 1 192 ? -3.274 -0.154 21.010 1.00 97.56 192 ILE A C 1
ATOM 1495 O O . ILE A 1 192 ? -3.003 -0.029 19.817 1.00 97.56 192 ILE A O 1
ATOM 1499 N N . LEU A 1 193 ? -3.298 -1.333 21.631 1.00 97.75 193 LEU A N 1
ATOM 1500 C CA . LEU A 1 193 ? -3.061 -2.621 20.980 1.00 97.75 193 LEU A CA 1
ATOM 1501 C C . LEU A 1 193 ? -4.378 -3.374 20.821 1.00 97.75 193 LEU A C 1
ATOM 1503 O O . LEU A 1 193 ? -5.235 -3.308 21.701 1.00 97.75 193 LEU A O 1
ATOM 1507 N N . SER A 1 194 ? -4.507 -4.153 19.752 1.00 97.56 194 SER A N 1
ATOM 1508 C CA . SER A 1 194 ? -5.672 -5.012 19.556 1.00 97.56 194 SER A CA 1
ATOM 1509 C C . SER A 1 194 ? -5.757 -6.045 20.678 1.00 97.56 194 SER A C 1
ATOM 1511 O O . SER A 1 194 ? -4.771 -6.732 20.977 1.00 97.56 194 SER A O 1
ATOM 1513 N N . PHE A 1 195 ? -6.925 -6.150 21.317 1.00 97.50 195 PHE A N 1
ATOM 1514 C CA . PHE A 1 195 ? -7.158 -7.014 22.480 1.00 97.50 195 PHE A CA 1
ATOM 1515 C C . PHE A 1 195 ? -6.177 -6.746 23.637 1.00 97.50 195 PHE A C 1
ATOM 1517 O O . PHE A 1 195 ? -5.824 -7.654 24.393 1.00 97.50 195 PHE A O 1
ATOM 1524 N N . GLY A 1 196 ? -5.679 -5.512 23.736 1.00 97.44 196 GLY A N 1
ATOM 1525 C CA . GLY A 1 196 ? -4.706 -5.079 24.734 1.00 97.44 196 GLY A CA 1
ATOM 1526 C C . GLY A 1 196 ? -3.308 -5.700 24.617 1.00 97.44 196 GLY A C 1
ATOM 1527 O O . GLY A 1 196 ? -2.490 -5.474 25.509 1.00 97.44 196 GLY A O 1
ATOM 1528 N N . ALA A 1 197 ? -3.010 -6.478 23.568 1.00 97.38 197 ALA A N 1
ATOM 1529 C CA . ALA A 1 197 ? -1.758 -7.242 23.492 1.00 97.38 197 ALA A CA 1
ATOM 1530 C C . ALA A 1 197 ? -1.120 -7.334 22.100 1.00 97.38 197 ALA A C 1
ATOM 1532 O O . ALA A 1 197 ? 0.098 -7.491 22.007 1.00 97.38 197 ALA A O 1
ATOM 1533 N N . TYR A 1 198 ? -1.901 -7.262 21.020 1.00 97.06 198 TYR A N 1
ATOM 1534 C CA . TYR A 1 198 ? -1.393 -7.527 19.676 1.00 97.06 198 TYR A CA 1
ATOM 1535 C C . TYR A 1 198 ? -1.062 -6.227 18.930 1.00 97.06 198 TYR A C 1
ATOM 1537 O O . TYR A 1 198 ? -1.923 -5.352 18.818 1.00 97.06 198 TYR A O 1
ATOM 1545 N N . PRO A 1 199 ? 0.150 -6.095 18.360 1.00 96.44 199 PRO A N 1
ATOM 1546 C CA . PRO A 1 199 ? 0.586 -4.880 17.672 1.00 96.44 199 PRO A CA 1
ATOM 1547 C C . PRO A 1 199 ? 0.100 -4.812 16.217 1.00 96.44 199 PRO A C 1
ATOM 1549 O O . PRO A 1 199 ? 0.703 -4.138 15.389 1.00 96.44 199 PRO A O 1
ATOM 1552 N N . TYR A 1 200 ? -0.978 -5.520 15.896 1.00 97.62 200 TYR A N 1
ATOM 1553 C CA . TYR A 1 200 ? -1.584 -5.549 14.573 1.00 97.62 200 TYR A CA 1
ATOM 1554 C C . TYR A 1 200 ? -3.045 -5.158 14.705 1.00 97.62 200 TYR A C 1
ATOM 1556 O O . TYR A 1 200 ? -3.729 -5.627 15.614 1.00 97.62 200 TYR A O 1
ATOM 1564 N N . TYR A 1 201 ? -3.516 -4.302 13.808 1.00 97.75 201 TYR A N 1
ATOM 1565 C CA . TYR A 1 201 ? -4.903 -3.883 13.739 1.00 97.75 201 TYR A CA 1
ATOM 1566 C C . TYR A 1 201 ? -5.823 -5.090 13.574 1.00 97.75 201 TYR A C 1
ATOM 1568 O O . TYR A 1 201 ? -5.523 -6.002 12.800 1.00 97.75 201 TYR A O 1
ATOM 1576 N N . ASP A 1 202 ? -6.953 -5.069 14.271 1.00 98.00 202 ASP A N 1
ATOM 1577 C CA . ASP A 1 202 ? -8.015 -6.049 14.113 1.00 98.00 202 ASP A CA 1
ATOM 1578 C C . ASP A 1 202 ? -9.377 -5.366 14.268 1.00 98.00 202 ASP A C 1
ATOM 1580 O O . ASP A 1 202 ? -9.657 -4.725 15.282 1.00 98.00 202 ASP A O 1
ATOM 1584 N N . ALA A 1 203 ? -10.237 -5.502 13.260 1.00 97.88 203 ALA A N 1
ATOM 1585 C CA . ALA A 1 203 ? -11.549 -4.863 13.245 1.00 97.88 203 ALA A CA 1
ATOM 1586 C C . ALA A 1 203 ? -12.503 -5.386 14.338 1.00 97.88 203 ALA A C 1
ATOM 1588 O O . ALA A 1 203 ? -13.496 -4.722 14.645 1.00 97.88 203 ALA A O 1
ATOM 1589 N N . LEU A 1 204 ? -12.232 -6.567 14.911 1.00 98.00 204 LEU A N 1
ATOM 1590 C CA . LEU A 1 204 ? -12.990 -7.162 16.017 1.00 98.00 204 LEU A CA 1
ATOM 1591 C C . LEU A 1 204 ? -12.406 -6.814 17.392 1.00 98.00 204 LEU A C 1
ATOM 1593 O O . LEU A 1 204 ? -13.024 -7.139 18.410 1.00 98.00 204 LEU A O 1
ATOM 1597 N N . ALA A 1 205 ? -11.226 -6.191 17.448 1.00 97.81 205 ALA A N 1
ATOM 1598 C CA . ALA A 1 205 ? -10.634 -5.784 18.712 1.00 97.81 205 ALA A CA 1
ATOM 1599 C C . ALA A 1 205 ? -11.553 -4.780 19.418 1.00 97.81 205 ALA A C 1
ATOM 1601 O O . ALA A 1 205 ? -12.017 -3.835 18.771 1.00 97.81 205 ALA A O 1
ATOM 1602 N N . PRO A 1 206 ? -11.791 -4.919 20.736 1.00 97.38 206 PRO A N 1
ATOM 1603 C CA . PRO A 1 206 ? -12.602 -3.970 21.478 1.00 97.38 206 PRO A CA 1
ATOM 1604 C C . PRO A 1 206 ? -12.121 -2.536 21.311 1.00 97.38 206 PRO A C 1
ATOM 1606 O O . PRO A 1 206 ? -12.948 -1.647 21.348 1.00 97.38 206 PRO A O 1
ATOM 1609 N N . GLU A 1 207 ? -10.828 -2.285 21.135 1.00 96.88 207 GLU A N 1
ATOM 1610 C CA . GLU A 1 207 ? -10.238 -0.957 20.958 1.00 96.88 207 GLU A CA 1
ATOM 1611 C C . GLU A 1 207 ? -10.660 -0.267 19.649 1.00 96.88 207 GLU A C 1
ATOM 1613 O O . GLU A 1 207 ? -10.691 0.963 19.602 1.00 96.88 207 GLU A O 1
ATOM 1618 N N . SER A 1 208 ? -11.034 -1.045 18.629 1.00 95.44 208 SER A N 1
ATOM 1619 C CA . SER A 1 208 ? -11.446 -0.564 17.305 1.00 95.44 208 SER A CA 1
ATOM 1620 C C . SER A 1 208 ? -12.937 -0.778 17.037 1.00 95.44 208 SER A C 1
ATOM 1622 O O . SER A 1 208 ? -13.636 0.191 16.754 1.00 95.44 208 SER A O 1
ATOM 1624 N N . ASP A 1 209 ? -13.427 -2.017 17.153 1.00 96.94 209 ASP A N 1
ATOM 1625 C CA . ASP A 1 209 ? -14.834 -2.421 16.969 1.00 96.94 209 ASP A CA 1
ATOM 1626 C C . ASP A 1 209 ? -15.477 -1.899 15.664 1.00 96.94 209 ASP A C 1
ATOM 1628 O O . ASP A 1 209 ? -16.587 -1.368 15.634 1.00 96.94 209 ASP A O 1
ATOM 1632 N N . THR A 1 210 ? -14.748 -2.008 14.552 1.00 98.00 210 THR A N 1
ATOM 1633 C CA . THR A 1 210 ? -15.154 -1.478 13.236 1.00 98.00 210 THR A CA 1
ATOM 1634 C C . THR A 1 210 ? -15.770 -2.534 12.322 1.00 98.00 210 THR A C 1
ATOM 1636 O O . THR A 1 210 ? -16.353 -2.189 11.291 1.00 98.00 210 THR A O 1
ATOM 1639 N N . TYR A 1 211 ? -15.689 -3.820 12.684 1.00 98.25 211 TYR A N 1
ATOM 1640 C CA . TYR A 1 211 ? -16.166 -4.927 11.850 1.00 98.25 211 TYR A CA 1
ATOM 1641 C C . TYR A 1 211 ? -17.636 -4.773 11.437 1.00 98.25 211 TYR A C 1
ATOM 1643 O O . TYR A 1 211 ? -17.984 -5.030 10.285 1.00 98.25 211 TYR A O 1
ATOM 1651 N N . GLY A 1 212 ? -18.501 -4.322 12.354 1.00 98.06 212 GLY A N 1
ATOM 1652 C CA . GLY A 1 212 ? -19.919 -4.088 12.061 1.00 98.06 212 GLY A CA 1
ATOM 1653 C C . GLY A 1 212 ? -20.122 -3.068 10.937 1.00 98.06 212 GLY A C 1
ATOM 1654 O O . GLY A 1 212 ? -20.881 -3.323 10.002 1.00 98.06 212 GLY A O 1
ATOM 1655 N N . THR A 1 213 ? -19.379 -1.960 10.987 1.00 98.12 213 THR A N 1
ATOM 1656 C CA . THR A 1 213 ? -19.376 -0.922 9.949 1.00 98.12 213 THR A CA 1
ATOM 1657 C C . THR A 1 213 ? -18.874 -1.475 8.618 1.00 98.12 213 THR A C 1
ATOM 1659 O O . THR A 1 213 ? -19.542 -1.318 7.599 1.00 98.12 213 THR A O 1
ATOM 1662 N N . ILE A 1 214 ? -17.740 -2.183 8.618 1.00 97.81 214 ILE A N 1
ATOM 1663 C CA . ILE A 1 214 ? -17.162 -2.759 7.394 1.00 97.81 214 ILE A CA 1
ATOM 1664 C C . ILE A 1 214 ? -18.122 -3.761 6.748 1.00 97.81 214 ILE A C 1
ATOM 1666 O O . ILE A 1 214 ? -18.333 -3.737 5.533 1.00 97.81 214 ILE A O 1
ATOM 1670 N N . ARG A 1 215 ? -18.738 -4.629 7.558 1.00 97.06 215 ARG A N 1
ATOM 1671 C CA . ARG A 1 215 ? -19.729 -5.599 7.090 1.00 97.06 215 ARG A CA 1
ATOM 1672 C C . ARG A 1 215 ? -20.922 -4.899 6.447 1.00 97.06 215 ARG A C 1
ATOM 1674 O O . ARG A 1 215 ? -21.333 -5.320 5.371 1.00 97.06 215 ARG A O 1
ATOM 1681 N N . GLN A 1 216 ? -21.460 -3.859 7.085 1.00 96.81 216 GLN A N 1
ATOM 1682 C CA . GLN A 1 216 ? -22.594 -3.104 6.551 1.00 96.81 216 GLN A CA 1
ATOM 1683 C C . GLN A 1 216 ? -22.253 -2.482 5.190 1.00 96.81 216 GLN A C 1
ATOM 1685 O O . GLN A 1 216 ? -22.942 -2.757 4.213 1.00 96.81 216 GLN A O 1
ATOM 1690 N N . LEU A 1 217 ? -21.134 -1.753 5.102 1.00 96.69 217 LEU A N 1
ATOM 1691 C CA . LEU A 1 217 ? -20.677 -1.133 3.852 1.00 96.69 217 LEU A CA 1
ATOM 1692 C C . LEU A 1 217 ? -20.458 -2.172 2.737 1.00 96.69 217 LEU A C 1
ATOM 1694 O O . LEU A 1 217 ? -20.836 -1.957 1.586 1.00 96.69 217 LEU A O 1
ATOM 1698 N N . SER A 1 218 ? -19.894 -3.333 3.080 1.00 93.94 218 SER A N 1
ATOM 1699 C CA . SER A 1 218 ? -19.660 -4.423 2.125 1.00 93.94 218 SER A CA 1
ATOM 1700 C C . SER A 1 218 ? -20.964 -5.030 1.592 1.00 93.94 218 SER A C 1
ATOM 1702 O O . SER A 1 218 ? -21.071 -5.318 0.399 1.00 93.94 218 SER A O 1
ATOM 1704 N N . VAL A 1 219 ? -21.959 -5.225 2.463 1.00 93.06 219 VAL A N 1
ATOM 1705 C CA . VAL A 1 219 ? -23.286 -5.744 2.095 1.00 93.06 219 VAL A CA 1
ATOM 1706 C C . VAL A 1 219 ? -24.017 -4.761 1.181 1.00 93.06 219 VAL A C 1
ATOM 1708 O O . VAL A 1 219 ? -24.530 -5.174 0.138 1.00 93.06 219 VAL A O 1
ATOM 1711 N N . ASP A 1 220 ? -23.992 -3.472 1.526 1.00 90.50 220 ASP A N 1
ATOM 1712 C CA . ASP A 1 220 ? -24.641 -2.414 0.748 1.00 90.50 220 ASP A CA 1
ATOM 1713 C C . ASP A 1 220 ? -24.067 -2.329 -0.674 1.00 90.50 220 ASP A C 1
ATOM 1715 O O . ASP A 1 220 ? -24.822 -2.257 -1.645 1.00 90.50 220 ASP A O 1
ATOM 1719 N N . LYS A 1 221 ? -22.738 -2.438 -0.816 1.00 87.00 221 LYS A N 1
ATOM 1720 C CA . LYS A 1 221 ? -22.054 -2.475 -2.121 1.00 87.00 221 LYS A CA 1
ATOM 1721 C C . LYS A 1 221 ? -22.423 -3.684 -2.967 1.00 87.00 221 LYS A C 1
ATOM 1723 O O . LYS A 1 221 ? -22.611 -3.562 -4.174 1.00 87.00 221 LYS A O 1
ATOM 1728 N N . ALA A 1 222 ? -22.485 -4.860 -2.351 1.00 82.25 222 ALA A N 1
ATOM 1729 C CA . ALA A 1 222 ? -22.784 -6.093 -3.066 1.00 82.25 222 ALA A CA 1
ATOM 1730 C C . ALA A 1 222 ? -24.275 -6.223 -3.432 1.00 82.25 222 ALA A C 1
ATOM 1732 O O . ALA A 1 222 ? -24.650 -7.126 -4.179 1.00 82.25 222 ALA A O 1
ATOM 1733 N N . GLY A 1 223 ? -25.131 -5.335 -2.912 1.00 67.88 223 GLY A N 1
ATOM 1734 C CA . GLY A 1 223 ? -26.571 -5.368 -3.144 1.00 67.88 223 GLY A CA 1
ATOM 1735 C C . GLY A 1 223 ? -27.265 -6.567 -2.492 1.00 67.88 223 GLY A C 1
ATOM 1736 O O . GLY A 1 223 ? -28.390 -6.897 -2.876 1.00 67.88 223 GLY A O 1
ATOM 1737 N N . TYR A 1 224 ? -26.618 -7.225 -1.523 1.00 56.12 224 TYR A N 1
ATOM 1738 C CA . TYR A 1 224 ? -27.238 -8.293 -0.744 1.00 56.12 224 TYR A CA 1
ATOM 1739 C C . TYR A 1 224 ? -28.264 -7.662 0.206 1.00 56.12 224 TYR A C 1
ATOM 1741 O O . TYR A 1 224 ? -27.899 -6.982 1.160 1.00 56.12 224 TYR A O 1
ATOM 1749 N N . LYS A 1 225 ? -29.554 -7.849 -0.087 1.00 48.72 225 LYS A N 1
ATOM 1750 C CA . LYS A 1 225 ? -30.665 -7.485 0.804 1.00 48.72 225 LYS A CA 1
ATOM 1751 C C . LYS A 1 225 ? -31.098 -8.676 1.643 1.00 48.72 225 LYS A C 1
ATOM 1753 O O . LYS A 1 225 ? -31.171 -9.785 1.068 1.00 48.72 225 LYS A O 1
#